Protein AF-A0A8H7P618-F1 (afdb_monomer_lite)

Radius of gyration: 26.22 Å; chains: 1; bounding box: 66×47×76 Å

Sequence (242 aa):
MEAYSETTASYLPLEMSESVETDPTVPAFSKISLPAKITLTAHLDKERPLSEPRWVKSGDVQEWLRSMFGRMFWVAGDAAEGWEKKIEVADPDPAPTIWTILEAWAQNSTVGQLTERQRFLRTHMTETDNILEILLRLVRGERATTQPTPAVAAPNIAGPLLSALSPGAAHGAQQTHVSLAVLAIFRIAVEYAKKASPENGKNEVEERAGEIIRSLPQHLLYKSLDGIFKEWKMEKKGGGGK

Organism: NCBI:txid104341

Foldseek 3Di:
DWDQDPVVRDTDDDPDDPVLVPDPPRPPPVPDDPPDDDDDDDDADPPDHDDDDPCVVVVCVLVVQCVVFQDPPPDDDPSNDTCRVVDDDDDPPPDQWLVNLLLVLLVPPPQDDSVLSVVCCVPPVVDLLSVCLLVQCVQLPPPPDPDQDQFDDPVPDDDLLVVLQDDVRPCSRSGDPRSSVVSSVLVVQLVVLCVVPVPCRNVVSSRVSRVVSVNDDSVSSSVSSSVSSVSVVVCVVVVVPD

Structure (mmCIF, N/CA/C/O backbone):
data_AF-A0A8H7P618-F1
#
_entry.id   AF-A0A8H7P618-F1
#
loop_
_atom_site.group_PDB
_atom_site.id
_atom_site.type_symbol
_atom_site.label_atom_id
_atom_site.label_alt_id
_atom_site.label_comp_id
_atom_site.label_asym_id
_atom_site.label_entity_id
_atom_site.label_seq_id
_atom_site.pdbx_PDB_ins_code
_atom_site.Cartn_x
_atom_site.Cartn_y
_atom_site.Cartn_z
_atom_site.occupancy
_atom_site.B_iso_or_equiv
_atom_site.auth_seq_id
_atom_site.auth_comp_id
_atom_site.auth_asym_id
_atom_site.auth_atom_id
_atom_site.pdbx_PDB_model_num
ATOM 1 N N . MET A 1 1 ? -31.392 -12.525 29.918 1.00 56.16 1 MET A N 1
ATOM 2 C CA . MET A 1 1 ? -30.564 -13.601 29.328 1.00 56.16 1 MET A CA 1
ATOM 3 C C . MET A 1 1 ? -31.540 -14.638 28.804 1.00 56.16 1 MET A C 1
ATOM 5 O O . MET A 1 1 ? -32.557 -14.819 29.456 1.00 56.16 1 MET A O 1
ATOM 9 N N . GLU A 1 2 ? -31.317 -15.246 27.645 1.00 58.97 2 GLU A N 1
ATOM 10 C CA . GLU A 1 2 ? -32.275 -16.197 27.063 1.00 58.97 2 GLU A CA 1
ATOM 11 C C . GLU A 1 2 ? -31.600 -17.548 26.838 1.00 58.97 2 GLU A C 1
ATOM 13 O O . GLU A 1 2 ? -30.419 -17.600 26.492 1.00 58.97 2 GLU A O 1
ATOM 18 N N . ALA A 1 3 ? -32.341 -18.632 27.051 1.00 54.47 3 ALA A N 1
ATOM 19 C CA . ALA A 1 3 ? -31.912 -19.986 26.732 1.00 54.47 3 ALA A CA 1
ATOM 20 C C . ALA A 1 3 ? -32.810 -20.562 25.643 1.00 54.47 3 ALA A C 1
ATOM 22 O O . ALA A 1 3 ? -34.030 -20.388 25.662 1.00 54.47 3 ALA A O 1
ATOM 23 N N . TYR A 1 4 ? -32.197 -21.254 24.688 1.00 59.16 4 TYR A N 1
ATOM 24 C CA . TYR A 1 4 ? -32.932 -21.946 23.642 1.00 59.16 4 TYR A CA 1
ATOM 25 C C . TYR A 1 4 ? -33.623 -23.179 24.232 1.00 59.16 4 TYR A C 1
ATOM 27 O O . TYR A 1 4 ? -32.959 -24.078 24.748 1.00 59.16 4 TYR A O 1
ATOM 35 N N . SER A 1 5 ? -34.954 -23.214 24.174 1.00 67.50 5 SER A N 1
ATOM 36 C CA . SER A 1 5 ? -35.734 -24.392 24.543 1.00 67.50 5 SER A CA 1
ATOM 37 C C . SER A 1 5 ? -35.921 -25.282 23.322 1.00 67.50 5 SER A C 1
ATOM 39 O O . SER A 1 5 ? -36.610 -24.907 22.372 1.00 67.50 5 SER A O 1
ATOM 41 N N . GLU A 1 6 ? -35.346 -26.486 23.358 1.00 69.81 6 GLU A N 1
ATOM 42 C CA . GLU A 1 6 ? -35.555 -27.496 22.311 1.00 69.81 6 GLU A CA 1
ATOM 43 C C . GLU A 1 6 ? -37.022 -27.944 22.228 1.00 69.81 6 GLU A C 1
ATOM 45 O O . GLU A 1 6 ? -37.501 -28.312 21.159 1.00 69.81 6 GLU A O 1
ATOM 50 N N . THR A 1 7 ? -37.758 -27.863 23.339 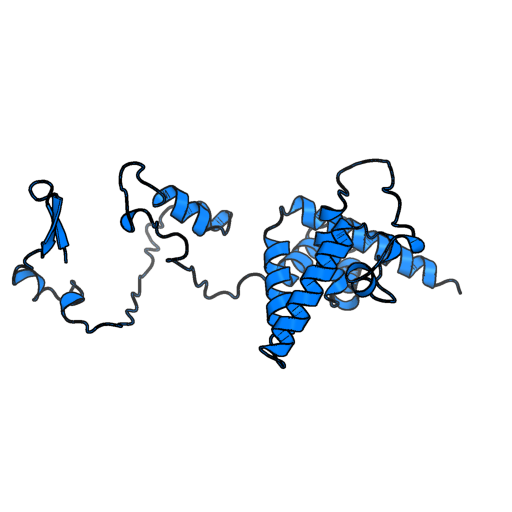1.00 75.81 7 THR A N 1
ATOM 51 C CA . THR A 1 7 ? -39.150 -28.309 23.441 1.00 75.81 7 THR A CA 1
ATOM 52 C C . THR A 1 7 ? -40.124 -27.374 22.732 1.00 75.81 7 THR A C 1
ATOM 54 O O . THR A 1 7 ? -41.092 -27.839 22.135 1.00 75.81 7 THR A O 1
ATOM 57 N N . THR A 1 8 ? -39.890 -26.060 22.798 1.00 77.25 8 THR A N 1
ATOM 58 C CA . THR A 1 8 ? -40.736 -25.052 22.135 1.00 77.25 8 THR A CA 1
ATOM 59 C C . THR A 1 8 ? -40.092 -24.446 20.891 1.00 77.25 8 THR A C 1
ATOM 61 O O . THR A 1 8 ? -40.712 -23.603 20.249 1.00 77.25 8 THR A O 1
ATOM 64 N N . ALA A 1 9 ? -38.873 -24.877 20.539 1.00 73.62 9 ALA A N 1
ATOM 65 C CA . ALA A 1 9 ? -38.059 -24.317 19.458 1.00 73.62 9 ALA A CA 1
ATOM 66 C C . ALA A 1 9 ? -37.984 -22.779 19.515 1.00 73.62 9 ALA A C 1
ATOM 68 O O . ALA A 1 9 ? -38.049 -22.089 18.496 1.00 73.62 9 ALA A O 1
ATOM 69 N N . SER A 1 10 ? -37.896 -22.233 20.729 1.00 69.00 10 SER A N 1
ATOM 70 C CA . SER A 1 10 ? -37.936 -20.795 20.982 1.00 69.00 10 SER A CA 1
ATOM 71 C C . SER A 1 10 ? -36.953 -20.407 22.079 1.00 69.00 10 SER A C 1
ATOM 73 O O . SER A 1 10 ? -36.678 -21.183 22.996 1.00 69.00 10 SER A O 1
ATOM 75 N N . TYR A 1 11 ? -36.452 -19.177 22.011 1.00 65.81 11 TYR A N 1
ATOM 76 C CA . TYR A 1 11 ? -35.692 -18.585 23.105 1.00 65.81 11 TYR A CA 1
ATOM 77 C C . TYR A 1 11 ? -36.648 -18.201 24.232 1.00 65.81 11 TYR A C 1
ATOM 79 O O . TYR A 1 11 ? -37.645 -17.515 24.006 1.00 65.81 11 TYR A O 1
ATOM 87 N N . LEU A 1 12 ? -36.373 -18.706 25.433 1.00 67.50 12 LEU A N 1
ATOM 88 C CA . LEU A 1 12 ? -37.118 -18.376 26.639 1.00 67.50 12 LEU A CA 1
ATOM 89 C C . LEU A 1 12 ? -36.253 -17.504 27.554 1.00 67.50 12 LEU A C 1
ATOM 91 O O . LEU A 1 12 ? -35.053 -17.775 27.691 1.00 67.50 12 LEU A O 1
ATOM 95 N N . PRO A 1 13 ? -36.839 -16.487 28.209 1.00 66.06 13 PRO A N 1
ATOM 96 C CA . PRO A 1 13 ? -36.152 -15.728 29.241 1.00 66.06 13 PRO A CA 1
ATOM 97 C C . PRO A 1 13 ? -35.659 -16.664 30.347 1.00 66.06 13 PRO A C 1
ATOM 99 O O . PRO A 1 13 ? -36.437 -17.409 30.939 1.00 66.06 13 PRO A O 1
ATOM 102 N N . LEU A 1 14 ? -34.359 -16.627 30.625 1.00 62.19 14 LEU A N 1
ATOM 103 C CA . LEU A 1 14 ? -33.788 -17.247 31.813 1.00 62.19 14 LEU A CA 1
ATOM 104 C C . LEU A 1 14 ? -34.210 -16.420 33.026 1.00 62.19 14 LEU A C 1
ATOM 106 O O . LEU A 1 14 ? -33.879 -15.232 33.106 1.00 62.19 14 LEU A O 1
ATOM 110 N N . GLU A 1 15 ? -34.905 -17.051 33.971 1.00 58.72 15 GLU A N 1
ATOM 111 C CA . GLU A 1 15 ? -35.108 -16.463 35.291 1.00 58.72 15 GLU A CA 1
ATOM 112 C C . GLU A 1 15 ? -33.749 -16.344 35.984 1.00 58.72 15 GLU A C 1
ATOM 114 O O . GLU A 1 15 ? -33.072 -17.335 36.262 1.00 58.72 15 GLU A O 1
ATOM 119 N N . MET A 1 16 ? -33.316 -15.106 36.217 1.00 55.62 16 MET A N 1
ATOM 120 C CA . MET A 1 16 ? -32.147 -14.849 37.042 1.00 55.62 16 MET A CA 1
ATOM 121 C C . MET A 1 16 ? -32.525 -15.098 38.499 1.00 55.62 16 MET A C 1
ATOM 123 O O . MET A 1 16 ? -33.391 -14.414 39.038 1.00 55.62 16 MET A O 1
ATOM 127 N N . SER A 1 17 ? -31.878 -16.067 39.143 1.00 57.75 17 SER A N 1
ATOM 128 C CA . SER A 1 17 ? -32.038 -16.274 40.579 1.00 57.75 17 SER A CA 1
ATOM 129 C C . SER A 1 17 ? -31.511 -15.058 41.351 1.00 57.75 17 SER A C 1
ATOM 131 O O . SER A 1 17 ? -30.472 -14.501 40.998 1.00 57.75 17 SER A O 1
ATOM 133 N N . GLU A 1 18 ? -32.185 -14.675 42.442 1.00 57.56 18 GLU A N 1
ATOM 134 C CA . GLU A 1 18 ? -31.796 -13.548 43.317 1.00 57.56 18 GLU A CA 1
ATOM 135 C C . GLU A 1 18 ? -30.334 -13.630 43.804 1.00 57.56 18 GLU A C 1
ATOM 137 O O . GLU A 1 18 ? -29.702 -12.613 44.082 1.00 57.56 18 GLU A O 1
ATOM 142 N N . SER A 1 19 ? -29.762 -14.838 43.847 1.00 55.59 19 SER A N 1
ATOM 143 C CA . SER A 1 19 ? -28.356 -15.091 44.180 1.00 55.59 19 SER A CA 1
ATOM 144 C C . SER A 1 19 ? -27.348 -14.473 43.205 1.00 55.59 19 SER A C 1
ATOM 146 O O . SER A 1 19 ? -26.214 -14.223 43.596 1.00 55.59 19 SER A O 1
ATOM 148 N N . VAL A 1 20 ? -27.738 -14.213 41.954 1.00 55.78 20 VAL A N 1
ATOM 149 C CA . VAL A 1 20 ? -26.872 -13.601 40.932 1.00 55.78 20 VAL A CA 1
ATOM 150 C C . VAL A 1 20 ? -26.885 -12.072 41.040 1.00 55.78 20 VAL A C 1
ATOM 152 O O . VAL A 1 20 ? -25.951 -11.414 40.594 1.00 55.78 20 VAL A O 1
ATOM 155 N N . GLU A 1 21 ? -27.911 -11.484 41.665 1.00 57.00 21 GLU A N 1
ATOM 156 C CA . GLU A 1 21 ? -28.009 -10.028 41.829 1.00 57.00 21 GLU A CA 1
ATOM 157 C C . GLU A 1 21 ? -27.107 -9.466 42.936 1.00 57.00 21 GLU A C 1
ATOM 159 O O . GLU A 1 21 ? -26.815 -8.268 42.932 1.00 57.00 21 GLU A O 1
ATOM 164 N N . THR A 1 22 ? -26.686 -10.303 43.886 1.00 63.03 22 THR A N 1
ATOM 165 C CA . THR A 1 22 ? -25.863 -9.905 45.038 1.00 63.03 22 THR A CA 1
ATOM 166 C C . THR A 1 22 ? -24.381 -10.226 44.875 1.00 63.03 22 THR A C 1
ATOM 168 O O . THR A 1 22 ? -23.577 -9.766 45.687 1.00 63.03 22 THR A O 1
ATOM 171 N N . ASP A 1 23 ? -24.000 -10.975 43.838 1.00 69.06 23 ASP A N 1
ATOM 172 C CA . ASP A 1 23 ? -22.606 -11.310 43.564 1.00 69.06 23 ASP A CA 1
ATOM 173 C C . ASP A 1 23 ? -21.875 -10.101 42.941 1.00 69.06 23 ASP A C 1
ATOM 175 O O . ASP A 1 23 ? -22.163 -9.727 41.800 1.00 69.06 23 ASP A O 1
ATOM 179 N N . PRO A 1 24 ? -20.903 -9.484 43.643 1.00 68.50 24 PRO A N 1
ATOM 180 C CA . PRO A 1 24 ? -20.168 -8.328 43.131 1.00 68.50 24 PRO A CA 1
ATOM 181 C C . PRO A 1 24 ? -19.270 -8.665 41.930 1.00 68.50 24 PRO A C 1
ATOM 183 O O . PRO A 1 24 ? -18.732 -7.753 41.300 1.00 68.50 24 PRO A O 1
ATOM 186 N N . THR A 1 25 ? -19.074 -9.949 41.617 1.00 72.00 25 THR A N 1
ATOM 187 C CA . THR A 1 25 ? -18.284 -10.410 40.469 1.00 72.00 25 THR A CA 1
ATOM 188 C C . THR A 1 25 ? -19.112 -10.561 39.194 1.00 72.00 25 THR A C 1
ATOM 190 O O . THR A 1 25 ? -18.536 -10.645 38.107 1.00 72.00 25 THR A O 1
ATOM 193 N N . VAL A 1 26 ? -20.446 -10.540 39.294 1.00 67.81 26 VAL A N 1
ATOM 194 C CA . VAL A 1 26 ? -21.343 -10.610 38.138 1.00 67.81 26 VAL A CA 1
ATOM 195 C C . VAL A 1 26 ? -21.718 -9.191 37.703 1.00 67.81 26 VAL A C 1
ATOM 197 O O . VAL A 1 26 ? -22.380 -8.463 38.445 1.00 67.81 26 VAL A O 1
ATOM 200 N N . PRO A 1 27 ? -21.339 -8.752 36.490 1.00 69.56 27 PRO A N 1
ATOM 201 C CA . PRO A 1 27 ? -21.728 -7.435 36.013 1.00 69.56 27 PRO A CA 1
ATOM 202 C C . PRO A 1 27 ? -23.243 -7.386 35.793 1.00 69.56 27 PRO A C 1
ATOM 204 O O . PRO A 1 27 ? -23.817 -8.265 35.148 1.00 69.56 27 PRO A O 1
ATOM 207 N N . ALA A 1 28 ? -23.891 -6.325 36.277 1.00 73.50 28 ALA A N 1
ATOM 208 C CA . ALA A 1 28 ? -25.340 -6.140 36.197 1.00 73.50 28 ALA A CA 1
ATOM 209 C C . ALA A 1 28 ? -25.826 -5.744 34.785 1.00 73.50 28 ALA A C 1
ATOM 211 O O . ALA A 1 28 ? -26.551 -4.764 34.618 1.00 73.50 28 ALA A O 1
ATOM 212 N N . PHE A 1 29 ? -25.436 -6.501 33.753 1.00 72.31 29 PHE A N 1
ATOM 213 C CA . PHE A 1 29 ? -25.784 -6.238 32.353 1.00 72.31 29 PHE A CA 1
ATOM 214 C C . PHE A 1 29 ? -27.299 -6.186 32.111 1.00 72.31 29 PHE A C 1
ATOM 216 O O . PHE A 1 29 ? -27.750 -5.462 31.230 1.00 72.31 29 PHE A O 1
ATOM 223 N N . SER A 1 30 ? -28.093 -6.896 32.920 1.00 70.12 30 SER A N 1
ATOM 224 C CA . SER A 1 30 ? -29.562 -6.872 32.880 1.00 70.12 30 SER A CA 1
ATOM 225 C C . SER A 1 30 ? -30.176 -5.526 33.278 1.00 70.12 30 SER A C 1
ATOM 227 O O . SER A 1 30 ? -31.314 -5.248 32.910 1.00 70.12 30 SER A O 1
ATOM 229 N N . LYS A 1 31 ? -29.437 -4.688 34.014 1.00 74.12 31 LYS A N 1
ATOM 230 C CA . LYS A 1 31 ? -29.899 -3.387 34.528 1.00 74.12 31 LYS A CA 1
ATOM 231 C C . LYS A 1 31 ? -29.478 -2.219 33.626 1.00 74.12 31 LYS A C 1
ATOM 233 O O . LYS A 1 31 ? -29.750 -1.065 33.945 1.00 74.12 31 LYS A O 1
ATOM 238 N N . ILE A 1 32 ? -28.802 -2.504 32.513 1.00 79.62 32 ILE A N 1
ATOM 239 C CA . ILE A 1 32 ? -28.264 -1.495 31.601 1.00 79.62 32 ILE A CA 1
ATOM 240 C C . ILE A 1 32 ? -29.321 -1.109 30.556 1.00 79.62 32 ILE A C 1
ATOM 242 O O . ILE A 1 32 ? -29.887 -1.967 29.881 1.00 79.62 32 ILE A O 1
ATOM 246 N N . SER A 1 33 ? -29.561 0.193 30.387 1.00 79.62 33 SER A N 1
ATOM 247 C CA . SER A 1 33 ? -30.427 0.726 29.332 1.00 79.62 33 SER A CA 1
ATOM 248 C C . SER A 1 33 ? -29.710 0.753 27.979 1.00 79.62 33 SER A C 1
ATOM 250 O O . SER A 1 33 ? -28.552 1.150 27.883 1.00 79.62 33 SER A O 1
ATOM 252 N N . LEU A 1 34 ? -30.403 0.337 26.917 1.00 80.06 34 LEU A N 1
ATOM 253 C CA . LEU A 1 34 ? -29.861 0.307 25.556 1.00 80.06 34 LEU A CA 1
ATOM 254 C C . LEU A 1 34 ? -30.166 1.616 24.795 1.00 80.06 34 LEU A C 1
ATOM 256 O O . LEU A 1 34 ? -31.251 2.171 24.980 1.00 80.06 34 LEU A O 1
ATOM 260 N N . PRO A 1 35 ? -29.266 2.086 23.903 1.00 81.00 35 PRO A N 1
ATOM 261 C CA . PRO A 1 35 ? -27.949 1.525 23.589 1.00 81.00 35 PRO A CA 1
ATOM 262 C C . PRO A 1 35 ? -26.910 1.830 24.679 1.00 81.00 35 PRO A C 1
ATOM 264 O O . PRO A 1 35 ? -26.860 2.936 25.211 1.00 81.00 35 PRO A O 1
ATOM 267 N N . ALA A 1 36 ? -26.044 0.859 24.975 1.00 78.00 36 ALA A N 1
ATOM 268 C CA . ALA A 1 36 ? -25.033 0.979 26.021 1.00 78.00 36 ALA A CA 1
ATOM 269 C C . ALA A 1 36 ? -23.620 0.756 25.493 1.00 78.00 36 ALA A C 1
ATOM 271 O O . ALA A 1 36 ? -23.388 -0.110 24.650 1.00 78.00 36 ALA A O 1
ATOM 272 N N . LYS A 1 37 ? -22.664 1.504 26.049 1.00 79.88 37 LYS A N 1
ATOM 273 C CA . LYS A 1 37 ? -21.232 1.279 25.847 1.00 79.88 37 LYS A CA 1
ATOM 274 C C . LYS A 1 37 ? -20.658 0.625 27.098 1.00 79.88 37 LYS A C 1
ATOM 276 O O . LYS A 1 37 ? -20.702 1.211 28.175 1.00 79.88 37 LYS A O 1
ATOM 281 N N . ILE A 1 38 ? -20.120 -0.578 26.940 1.00 81.06 38 ILE A N 1
ATOM 282 C CA . ILE A 1 38 ? -19.531 -1.367 28.022 1.00 81.06 38 ILE A CA 1
ATOM 283 C C . ILE A 1 38 ? -18.036 -1.501 27.741 1.00 81.06 38 ILE A C 1
ATOM 285 O O . ILE A 1 38 ? -17.649 -1.919 26.652 1.00 81.06 38 ILE A O 1
ATOM 289 N N . THR A 1 39 ? -17.202 -1.163 28.723 1.00 80.25 39 THR A N 1
ATOM 290 C CA . THR A 1 39 ? -15.749 -1.363 28.653 1.00 80.25 39 THR A CA 1
ATOM 291 C C . THR A 1 39 ? -15.374 -2.526 29.560 1.00 80.25 39 THR A C 1
ATOM 293 O O . THR A 1 39 ? -15.536 -2.433 30.776 1.00 80.25 39 THR A O 1
ATOM 296 N N . LEU A 1 40 ? -14.870 -3.614 28.976 1.00 77.50 40 LEU A N 1
ATOM 297 C CA . LEU A 1 40 ? -14.311 -4.738 29.722 1.00 77.50 40 LEU A CA 1
ATOM 298 C C . LEU A 1 40 ? -12.787 -4.606 29.759 1.00 77.50 40 LEU A C 1
ATOM 300 O O . LEU A 1 40 ? -12.130 -4.700 28.724 1.00 77.50 40 LEU A O 1
ATOM 304 N N . THR A 1 41 ? -12.225 -4.415 30.950 1.00 78.81 41 THR A N 1
ATOM 305 C CA . THR A 1 41 ? -10.771 -4.394 31.149 1.00 78.81 41 THR A CA 1
ATOM 306 C C . THR A 1 41 ? -10.314 -5.771 31.609 1.00 78.81 41 THR A C 1
ATOM 308 O O . THR A 1 41 ? -10.624 -6.189 32.723 1.00 78.81 41 THR A O 1
ATOM 311 N N . ALA A 1 42 ? -9.581 -6.483 30.755 1.00 79.50 42 ALA A N 1
ATOM 312 C CA . ALA A 1 42 ? -8.975 -7.767 31.091 1.00 79.50 42 ALA A CA 1
ATOM 313 C C . ALA A 1 42 ? -7.486 -7.588 31.422 1.00 79.50 42 ALA A C 1
ATOM 315 O O . ALA A 1 42 ? -6.773 -6.853 30.738 1.00 79.50 42 ALA A O 1
ATOM 316 N N . HIS A 1 43 ? -7.007 -8.283 32.453 1.00 75.94 43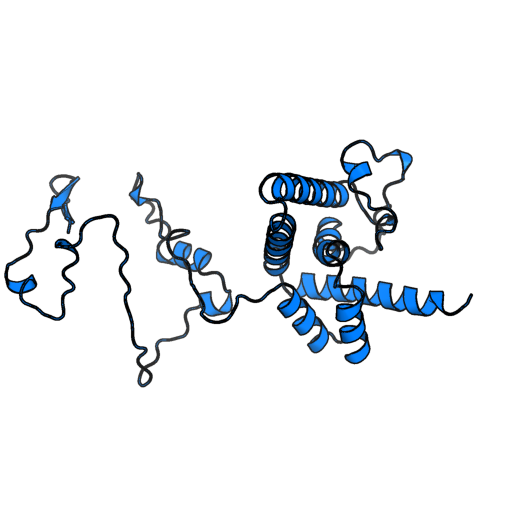 HIS A N 1
ATOM 317 C CA . HIS A 1 43 ? -5.587 -8.342 32.794 1.00 75.94 43 HIS A CA 1
ATOM 318 C C . HIS A 1 43 ? -4.990 -9.654 32.280 1.00 75.94 43 HIS A C 1
ATOM 320 O O . HIS A 1 43 ? -5.573 -10.720 32.464 1.00 75.94 43 HIS A O 1
ATOM 326 N N . LEU A 1 44 ? -3.828 -9.574 31.630 1.00 77.50 44 LEU A N 1
ATOM 327 C CA . LEU A 1 44 ? -3.115 -10.751 31.135 1.00 77.50 44 LEU A CA 1
ATOM 328 C C . LEU A 1 44 ? -2.415 -11.476 32.289 1.00 77.50 44 LEU A C 1
ATOM 330 O O . LEU A 1 44 ? -1.651 -10.859 33.035 1.00 77.50 44 LEU A O 1
ATOM 334 N N . ASP A 1 45 ? -2.627 -12.788 32.387 1.00 82.38 45 ASP A N 1
ATOM 335 C CA . ASP A 1 45 ? -1.822 -13.665 33.237 1.00 82.38 45 ASP A CA 1
ATOM 336 C C . ASP A 1 45 ? -0.418 -13.806 32.625 1.00 82.38 45 ASP A C 1
ATOM 338 O O . ASP A 1 45 ? -0.238 -14.379 31.547 1.00 82.38 45 ASP A O 1
ATOM 342 N N . LYS A 1 46 ? 0.582 -13.232 33.303 1.00 83.81 46 LYS A N 1
ATOM 343 C CA . LYS A 1 46 ? 1.990 -13.272 32.879 1.00 83.81 46 LYS A CA 1
ATOM 344 C C . LYS A 1 46 ? 2.732 -14.511 33.381 1.00 83.81 46 LYS A C 1
ATOM 346 O O . LYS A 1 46 ? 3.819 -14.790 32.883 1.00 83.81 46 LYS A O 1
ATOM 351 N N . GLU A 1 47 ? 2.183 -15.231 34.356 1.00 87.12 47 GLU A N 1
ATOM 352 C CA . GLU A 1 47 ? 2.801 -16.435 34.920 1.00 87.12 47 GLU A CA 1
ATOM 353 C C . GLU A 1 47 ? 2.480 -17.667 34.072 1.00 87.12 47 GLU A C 1
ATOM 355 O O . GLU A 1 47 ? 3.304 -18.577 33.953 1.00 87.12 47 GLU A O 1
ATOM 360 N N . ARG A 1 48 ? 1.294 -17.689 33.450 1.00 82.50 48 ARG A N 1
ATOM 361 C CA . ARG A 1 48 ? 0.834 -18.776 32.575 1.00 82.50 48 ARG A CA 1
ATOM 362 C C . ARG A 1 48 ? 0.269 -18.234 31.258 1.00 82.50 48 ARG A C 1
ATOM 364 O O . ARG A 1 48 ? -0.937 -18.322 31.025 1.00 82.50 48 ARG A O 1
ATOM 371 N N . PRO A 1 49 ? 1.122 -17.687 30.374 1.00 80.56 49 PRO A N 1
ATOM 372 C CA . PRO A 1 49 ? 0.661 -17.158 29.101 1.00 80.56 49 PRO A CA 1
ATOM 373 C C . PRO A 1 49 ? 0.040 -18.268 28.243 1.00 80.56 49 PRO A C 1
ATOM 375 O O . PRO A 1 49 ? 0.597 -19.359 28.099 1.00 80.56 49 PRO A O 1
ATOM 378 N N . LEU A 1 50 ? -1.115 -17.971 27.646 1.00 78.31 50 LEU A N 1
ATOM 379 C CA . LEU A 1 50 ? -1.699 -18.820 26.612 1.00 78.31 50 LEU A CA 1
ATOM 380 C C . LEU A 1 50 ? -0.798 -18.831 25.373 1.00 78.31 50 LEU A C 1
ATOM 382 O O . LEU A 1 50 ? -0.064 -17.880 25.099 1.00 78.31 50 LEU A O 1
ATOM 386 N N . SER A 1 51 ? -0.877 -19.910 24.596 1.00 77.94 51 SER A N 1
ATOM 387 C CA . SER A 1 51 ? -0.191 -19.981 23.309 1.00 77.94 51 SER A CA 1
ATOM 388 C C . SER A 1 51 ? -0.681 -18.872 22.382 1.00 77.94 51 SER A C 1
ATOM 390 O O . SER A 1 51 ? -1.892 -18.685 22.238 1.00 77.94 51 SER A O 1
ATOM 392 N N . GLU A 1 52 ? 0.257 -18.195 21.720 1.00 77.31 52 GLU A N 1
ATOM 393 C CA . GLU A 1 52 ? -0.040 -17.144 20.749 1.00 77.31 52 GLU A CA 1
ATOM 394 C C . GLU A 1 52 ? -1.058 -17.642 19.700 1.00 77.31 52 GLU A C 1
ATOM 396 O O . GLU A 1 52 ? -0.816 -18.664 19.037 1.00 77.31 52 GLU A O 1
ATOM 401 N N . PRO A 1 53 ? -2.209 -16.962 19.541 1.00 73.44 53 PRO A N 1
ATOM 402 C CA . PRO A 1 53 ? -3.203 -17.370 18.568 1.00 73.44 53 PRO A CA 1
ATOM 403 C C . PRO A 1 53 ? -2.658 -17.233 17.143 1.00 73.44 53 PRO A C 1
ATOM 405 O O . PRO A 1 53 ? -1.978 -16.270 16.804 1.00 73.44 53 PRO A O 1
ATOM 408 N N . ARG A 1 54 ? -3.006 -18.183 16.265 1.00 71.50 54 ARG A N 1
ATOM 409 C CA . ARG A 1 54 ? -2.486 -18.227 14.883 1.00 71.50 54 ARG A CA 1
ATOM 410 C C . ARG A 1 54 ? -2.752 -16.950 14.081 1.00 71.50 54 ARG A C 1
ATOM 412 O O . ARG A 1 54 ? -1.925 -16.593 13.250 1.00 71.50 54 ARG A O 1
ATOM 419 N N . TRP A 1 55 ? -3.875 -16.280 14.333 1.00 78.56 55 TRP A N 1
ATOM 420 C CA . TRP A 1 55 ? -4.274 -15.077 13.601 1.00 78.56 55 TRP A CA 1
ATOM 421 C C . TRP A 1 55 ? -3.363 -13.881 13.871 1.00 78.56 55 TRP A C 1
ATOM 423 O O . TRP A 1 55 ? -3.221 -13.033 13.002 1.00 78.56 55 TRP A O 1
ATOM 433 N N . VAL A 1 56 ? -2.681 -13.844 15.023 1.00 76.56 56 VAL A N 1
ATOM 434 C CA . VAL A 1 56 ? -1.707 -12.787 15.347 1.00 76.56 56 VAL A CA 1
ATOM 435 C C . VAL A 1 56 ? -0.572 -12.773 14.321 1.00 76.56 56 VAL A C 1
ATOM 437 O O . VAL A 1 56 ? -0.070 -11.715 13.960 1.00 76.56 56 VAL A O 1
ATOM 440 N N . LYS A 1 57 ? -0.225 -13.941 13.764 1.00 70.19 57 LYS A N 1
ATOM 441 C CA . LYS A 1 57 ? 0.801 -14.066 12.720 1.00 70.19 57 LYS A CA 1
ATOM 442 C C . LYS A 1 57 ? 0.309 -13.694 11.326 1.00 70.19 57 LYS A C 1
ATOM 444 O O . LYS A 1 57 ? 1.112 -13.225 10.526 1.00 70.19 57 LYS A O 1
ATOM 449 N N . SER A 1 58 ? -0.962 -13.944 11.004 1.00 70.56 58 SER A N 1
ATOM 450 C CA . SER A 1 58 ? -1.529 -13.574 9.698 1.00 70.56 58 SER A CA 1
ATOM 451 C C . SER A 1 58 ? -2.039 -12.133 9.667 1.00 70.56 58 SER A C 1
ATOM 453 O O . SER A 1 58 ? -2.201 -11.575 8.587 1.00 70.56 58 SER A O 1
ATOM 455 N N . GLY A 1 59 ? -2.303 -11.537 10.833 1.00 71.44 59 GLY A N 1
ATOM 456 C CA . GLY A 1 59 ? -2.989 -10.253 10.961 1.00 71.44 59 GLY A CA 1
ATOM 457 C C . GLY A 1 59 ? -4.466 -10.312 10.559 1.00 71.44 59 GLY A C 1
ATOM 458 O O . GLY A 1 59 ? -5.141 -9.287 10.574 1.00 71.44 59 GLY A O 1
ATOM 459 N N . ASP A 1 60 ? -4.984 -11.493 10.210 1.00 79.31 60 ASP A N 1
ATOM 460 C CA . ASP A 1 60 ? -6.348 -11.667 9.721 1.00 79.31 60 ASP A CA 1
ATOM 461 C C . ASP A 1 60 ? -7.232 -12.273 10.814 1.00 79.31 60 ASP A C 1
ATOM 463 O O . ASP A 1 60 ? -7.482 -13.482 10.888 1.00 79.31 60 ASP A O 1
ATOM 467 N N . VAL A 1 61 ? -7.705 -11.398 11.704 1.00 83.56 61 VAL A N 1
ATOM 468 C CA . VAL A 1 61 ? -8.674 -11.781 12.735 1.00 83.56 61 VAL A CA 1
ATOM 469 C C . VAL A 1 61 ? -9.996 -12.239 12.113 1.00 83.56 61 VAL A C 1
ATOM 471 O O . VAL A 1 61 ? -10.671 -13.080 12.695 1.00 83.56 61 VAL A O 1
ATOM 474 N N . GLN A 1 62 ? -10.361 -11.747 10.923 1.00 84.94 62 GLN A N 1
ATOM 475 C CA . GLN A 1 62 ? -11.635 -12.075 10.279 1.00 84.94 62 GLN A CA 1
ATOM 476 C C . GLN A 1 62 ? -11.633 -13.510 9.757 1.00 84.94 62 GLN A C 1
ATOM 478 O O . GLN A 1 62 ? -12.595 -14.245 9.982 1.00 84.94 62 GLN A O 1
ATOM 483 N N . GLU A 1 63 ? -10.535 -13.952 9.147 1.00 82.75 63 GLU A N 1
ATOM 484 C CA . GLU A 1 63 ? -10.326 -15.351 8.770 1.00 82.75 63 GLU A CA 1
ATOM 485 C C . GLU A 1 63 ? -10.424 -16.276 9.990 1.00 82.75 63 GLU A C 1
ATOM 487 O O . GLU A 1 63 ? -11.091 -17.314 9.944 1.00 82.75 63 GLU A O 1
ATOM 492 N N . TRP A 1 64 ? -9.812 -15.891 11.110 1.00 83.12 64 TRP A N 1
ATOM 493 C CA . TRP A 1 64 ? -9.873 -16.678 12.340 1.00 83.12 64 TRP A CA 1
ATOM 494 C C . TRP A 1 64 ? -11.260 -16.691 12.978 1.00 83.12 64 TRP A C 1
ATOM 496 O O . TRP A 1 64 ? -11.731 -17.762 13.362 1.00 83.12 64 TRP A O 1
ATOM 506 N N . LEU A 1 65 ? -11.948 -15.547 13.034 1.00 81.19 65 LEU A N 1
ATOM 507 C CA . LEU A 1 65 ? -13.329 -15.453 13.511 1.00 81.19 65 LEU A CA 1
ATOM 508 C C . LEU A 1 65 ? -14.257 -16.314 12.661 1.00 81.19 65 LEU A C 1
ATOM 510 O O . LEU A 1 65 ? -15.109 -17.023 13.192 1.00 81.19 65 LEU A O 1
ATOM 514 N N . ARG A 1 66 ? -14.051 -16.314 11.346 1.00 79.31 66 ARG A N 1
ATOM 515 C CA . ARG A 1 66 ? -14.773 -17.173 10.413 1.00 79.31 66 ARG A CA 1
ATOM 516 C C . ARG A 1 66 ? -14.434 -18.653 10.600 1.00 79.31 66 ARG A C 1
ATOM 518 O O . ARG A 1 66 ? -15.310 -19.489 10.449 1.00 79.31 66 ARG A O 1
ATOM 525 N N . SER A 1 67 ? -13.200 -19.000 10.945 1.00 77.81 67 SER A N 1
ATOM 526 C CA . SER A 1 67 ? -12.807 -20.389 11.218 1.00 77.81 67 SER A CA 1
ATOM 527 C C . SER A 1 67 ? -13.384 -20.916 12.538 1.00 77.81 67 SER A C 1
ATOM 529 O O . SER A 1 67 ? -13.895 -22.032 12.596 1.00 77.81 67 SER A O 1
ATOM 531 N N . MET A 1 68 ? -13.334 -20.106 13.597 1.00 74.88 68 MET A N 1
ATOM 532 C CA . MET A 1 68 ? -13.745 -20.507 14.948 1.00 74.88 68 MET A CA 1
ATOM 533 C C . MET A 1 68 ? -15.250 -20.371 15.179 1.00 74.88 68 MET A C 1
ATOM 535 O O . MET A 1 68 ? -15.834 -21.159 15.919 1.00 74.88 68 MET A O 1
ATOM 539 N N . PHE A 1 69 ? -15.873 -19.366 14.561 1.00 74.12 69 PHE A N 1
ATOM 540 C CA . PHE A 1 69 ? -17.269 -18.995 14.796 1.00 74.12 69 PHE A CA 1
ATOM 541 C C . PHE A 1 69 ? -18.092 -18.862 13.509 1.00 74.12 69 PHE A C 1
ATOM 543 O O . PHE A 1 69 ? -19.285 -18.558 13.566 1.00 74.12 69 PHE A O 1
ATOM 550 N N . GLY A 1 70 ? -17.489 -19.068 12.337 1.00 64.12 70 GLY A N 1
ATOM 551 C CA . GLY A 1 70 ? -18.207 -19.066 11.069 1.00 64.12 70 GLY A CA 1
ATOM 552 C C . GLY A 1 70 ? -18.845 -20.424 10.801 1.00 64.12 70 GLY A C 1
ATOM 553 O O . GLY A 1 70 ? -18.177 -21.380 10.425 1.00 64.12 70 GLY A O 1
ATOM 554 N N . ARG A 1 71 ? -20.176 -20.448 10.911 1.00 59.78 71 ARG A N 1
ATOM 555 C CA . ARG A 1 71 ? -21.102 -21.499 10.454 1.00 59.78 71 ARG A CA 1
ATOM 556 C C . ARG A 1 71 ? -20.970 -22.860 11.149 1.00 59.78 71 ARG A C 1
ATOM 558 O O . ARG A 1 71 ? -20.276 -23.760 10.684 1.00 59.78 71 ARG A O 1
ATOM 565 N N . MET A 1 72 ? -21.849 -23.095 12.123 1.00 52.91 72 MET A N 1
ATOM 566 C CA . MET A 1 72 ? -22.508 -24.401 12.189 1.00 52.91 72 MET A CA 1
ATOM 567 C C . MET A 1 72 ? -23.497 -24.480 11.019 1.00 52.91 72 MET A C 1
ATOM 569 O O . MET A 1 72 ? -24.417 -23.675 10.922 1.00 52.91 72 MET A O 1
ATOM 573 N N . PHE A 1 73 ? -23.300 -25.445 10.121 1.00 50.66 73 PHE A N 1
ATOM 574 C CA . PHE A 1 73 ? -24.082 -25.658 8.891 1.00 50.66 73 PHE A CA 1
ATOM 575 C C . PHE A 1 73 ? -25.595 -25.914 9.119 1.00 50.66 73 PHE A C 1
ATOM 577 O O . PHE A 1 73 ? -26.350 -26.017 8.160 1.00 50.66 73 PHE A O 1
ATOM 584 N N . TRP A 1 74 ? -26.050 -25.995 10.373 1.00 51.34 74 TRP A N 1
ATOM 585 C CA . TRP A 1 74 ? -27.403 -26.416 10.754 1.00 51.34 74 TRP A CA 1
ATOM 586 C C . TRP A 1 74 ? -28.328 -25.284 11.227 1.00 51.34 74 TRP A C 1
ATOM 588 O O . TRP A 1 74 ? -29.493 -25.548 11.506 1.00 51.34 74 TRP A O 1
ATOM 598 N N . VAL A 1 75 ? -27.852 -24.036 11.311 1.00 49.94 75 VAL A N 1
ATOM 599 C CA . VAL A 1 75 ? -28.671 -22.903 11.779 1.00 49.94 75 VAL A CA 1
ATOM 600 C C . VAL A 1 75 ? -29.052 -22.013 10.594 1.00 49.94 75 VAL A C 1
ATOM 602 O O . VAL A 1 75 ? -28.195 -21.384 9.977 1.00 49.94 75 VAL A O 1
ATOM 605 N N . ALA A 1 76 ? -30.342 -21.978 10.256 1.00 42.81 76 ALA A N 1
ATOM 606 C CA . ALA A 1 76 ? -30.904 -21.049 9.276 1.00 42.81 76 ALA A CA 1
ATOM 607 C C . ALA A 1 76 ? -31.363 -19.744 9.962 1.00 42.81 76 ALA A C 1
ATOM 609 O O . ALA A 1 76 ? -31.882 -19.791 11.074 1.00 42.81 76 ALA A O 1
ATOM 610 N N . GLY A 1 77 ? -31.210 -18.595 9.290 1.00 55.31 77 GLY A N 1
ATOM 611 C CA . GLY A 1 77 ? -31.659 -17.268 9.760 1.00 55.31 77 GLY A CA 1
ATOM 612 C C . GLY A 1 77 ? -30.521 -16.321 10.176 1.00 55.31 77 GLY A C 1
ATOM 613 O O . GLY A 1 77 ? -29.355 -16.623 9.935 1.00 55.31 77 GLY A O 1
ATOM 614 N N . ASP A 1 78 ? -30.848 -15.190 10.817 1.00 50.41 78 ASP A N 1
ATOM 615 C CA . ASP A 1 78 ? -29.892 -14.159 11.296 1.00 50.41 78 ASP A CA 1
ATOM 616 C C . ASP A 1 78 ? -28.819 -14.700 12.262 1.00 50.41 78 ASP A C 1
ATOM 618 O O . ASP A 1 78 ? -27.740 -14.128 12.401 1.00 50.41 78 ASP A O 1
ATOM 622 N N . ALA A 1 79 ? -29.061 -15.858 12.883 1.00 50.69 79 ALA A N 1
ATOM 623 C CA . ALA A 1 79 ? -28.074 -16.583 13.685 1.00 50.69 79 ALA A CA 1
ATOM 624 C C . ALA A 1 79 ? -26.930 -17.209 12.850 1.00 50.69 79 ALA A C 1
ATOM 626 O O . ALA A 1 79 ? -25.965 -17.726 13.412 1.00 50.69 79 ALA A O 1
ATOM 627 N N . ALA A 1 80 ? -27.011 -17.155 11.515 1.00 53.44 80 ALA A N 1
ATOM 628 C CA . ALA A 1 80 ? -25.930 -17.529 10.604 1.00 53.44 80 ALA A CA 1
ATOM 629 C C . ALA A 1 80 ? -24.873 -16.421 10.428 1.00 53.44 80 ALA A C 1
ATOM 631 O O . ALA A 1 80 ? -23.807 -16.683 9.858 1.00 53.44 80 ALA A O 1
ATOM 632 N N . GLU A 1 81 ? -25.136 -15.196 10.899 1.00 60.31 81 GLU A N 1
ATOM 633 C CA . GLU A 1 81 ? -24.136 -14.130 10.908 1.00 60.31 81 GLU A CA 1
ATOM 634 C C . GLU A 1 81 ? -23.114 -14.367 12.021 1.00 60.31 81 GLU A C 1
ATOM 636 O O . GLU A 1 81 ? -23.318 -13.984 13.178 1.00 60.31 81 GLU A O 1
ATOM 641 N N . GLY A 1 82 ? -21.991 -14.985 11.652 1.00 70.50 82 GLY A N 1
ATOM 642 C CA . GLY A 1 82 ? -20.842 -15.153 12.535 1.00 70.50 82 GLY A CA 1
ATOM 643 C C . GLY A 1 82 ? -20.287 -13.825 13.066 1.00 70.50 82 GLY A C 1
ATOM 644 O O . GLY A 1 82 ? -20.719 -12.732 12.707 1.00 70.50 82 GLY A O 1
ATOM 645 N N . TRP A 1 83 ? -19.275 -13.923 13.923 1.00 78.19 83 TRP A N 1
ATOM 646 C CA . TRP A 1 83 ? -18.627 -12.758 14.537 1.00 78.19 83 TRP A CA 1
ATOM 647 C C . TRP A 1 83 ? -17.716 -11.968 13.585 1.00 78.19 83 TRP A C 1
ATOM 649 O O . TRP A 1 83 ? -17.173 -10.931 13.973 1.00 78.19 83 TRP A O 1
ATOM 659 N N . GLU A 1 84 ? -17.560 -12.431 12.339 1.00 76.06 84 GLU A N 1
ATOM 660 C CA . GLU A 1 84 ? -16.878 -11.665 11.299 1.00 76.06 84 GLU A CA 1
ATOM 661 C C . GLU A 1 84 ? -17.549 -10.292 11.140 1.00 76.06 84 GLU A C 1
ATOM 663 O O . GLU A 1 84 ? -18.772 -10.173 11.162 1.00 76.06 84 GLU A O 1
ATOM 668 N N . LYS A 1 85 ? -16.746 -9.234 11.021 1.00 77.31 85 LYS A N 1
ATOM 669 C CA . LYS A 1 85 ? -17.160 -7.823 10.908 1.00 77.31 85 LYS A CA 1
ATOM 670 C C . LYS A 1 85 ? -17.868 -7.240 12.141 1.00 77.31 85 LYS A C 1
ATOM 672 O O . LYS A 1 85 ? -18.110 -6.039 12.160 1.00 77.31 85 LYS A O 1
ATOM 677 N N . LYS A 1 86 ? -18.176 -8.052 13.162 1.00 79.88 86 LYS A N 1
ATOM 678 C CA . LYS A 1 86 ? -18.735 -7.611 14.457 1.00 79.88 86 LYS A CA 1
ATOM 679 C C . LYS A 1 86 ? -17.646 -7.358 15.499 1.00 79.88 86 LYS A C 1
ATOM 681 O O . LYS A 1 86 ? -17.849 -6.569 16.415 1.00 79.88 86 LYS A O 1
ATOM 686 N N . ILE A 1 87 ? -16.506 -8.034 15.359 1.00 78.00 87 ILE A N 1
ATOM 687 C CA . ILE A 1 87 ? -15.326 -7.843 16.204 1.00 78.00 87 ILE A CA 1
ATOM 688 C C . ILE A 1 87 ? -14.244 -7.146 15.383 1.00 78.00 87 ILE A C 1
ATOM 690 O O . ILE A 1 87 ? -13.830 -7.640 14.330 1.00 78.00 87 ILE A O 1
ATOM 694 N N . GLU A 1 88 ? -13.773 -6.021 15.908 1.00 78.50 88 GLU A N 1
ATOM 695 C CA . GLU A 1 88 ? -12.589 -5.310 15.442 1.00 78.50 88 GLU A CA 1
ATOM 696 C C . GLU A 1 88 ? -11.495 -5.385 16.509 1.00 78.50 88 GLU A C 1
ATOM 698 O O . GLU A 1 88 ? -11.764 -5.307 17.709 1.00 78.50 88 GLU A O 1
ATOM 703 N N . VAL A 1 89 ? -10.252 -5.575 16.073 1.00 76.38 89 VAL A N 1
ATOM 704 C CA . VAL A 1 89 ? -9.093 -5.513 16.963 1.00 76.38 89 VAL A CA 1
ATOM 705 C C . VAL A 1 89 ? -8.554 -4.095 16.889 1.00 76.38 89 VAL A C 1
ATOM 707 O O . VAL A 1 89 ? -8.011 -3.690 15.864 1.00 76.38 89 VAL A O 1
ATOM 710 N N . ALA A 1 90 ? -8.716 -3.349 17.977 1.00 71.94 90 ALA A N 1
ATOM 711 C CA . ALA A 1 90 ? -8.070 -2.060 18.161 1.00 71.94 90 ALA A CA 1
ATOM 712 C C . ALA A 1 90 ? -6.710 -2.290 18.834 1.00 71.94 90 ALA A C 1
ATOM 714 O O . ALA A 1 90 ? -6.619 -2.345 20.062 1.00 71.94 90 ALA A O 1
ATOM 715 N N . ASP A 1 91 ? -5.670 -2.495 18.025 1.00 68.00 91 ASP A N 1
ATOM 716 C CA . ASP A 1 91 ? -4.288 -2.465 18.509 1.00 68.00 91 ASP A CA 1
ATOM 717 C C . ASP A 1 91 ? -3.961 -1.027 18.974 1.00 68.00 91 ASP A C 1
ATOM 719 O O . ASP A 1 91 ? -4.264 -0.082 18.236 1.00 68.00 91 ASP A O 1
ATOM 723 N N . PRO A 1 92 ? -3.433 -0.809 20.198 1.00 62.84 92 PRO A N 1
ATOM 724 C CA . PRO A 1 92 ? -2.968 0.511 20.623 1.00 62.84 92 PRO A CA 1
ATOM 725 C C . PRO A 1 92 ? -1.795 1.029 19.781 1.00 62.84 92 PRO A C 1
ATOM 727 O O . PRO A 1 92 ? -1.596 2.247 19.726 1.00 62.84 92 PRO A O 1
ATOM 730 N N . ASP A 1 93 ? -1.034 0.141 19.136 1.00 64.81 93 ASP A N 1
ATOM 731 C CA . ASP A 1 93 ? -0.011 0.545 18.183 1.00 64.81 93 ASP A CA 1
ATOM 732 C C . ASP A 1 93 ? -0.668 0.919 16.843 1.00 64.81 93 ASP A C 1
ATOM 734 O O . ASP A 1 93 ? -1.556 0.212 16.354 1.00 64.81 93 ASP A O 1
ATOM 738 N N . PRO A 1 94 ? -0.269 2.046 16.220 1.00 66.19 94 PRO A N 1
ATOM 739 C CA . PRO A 1 94 ? -0.864 2.476 14.964 1.00 66.19 94 PRO A CA 1
ATOM 740 C C . PRO A 1 94 ? -0.682 1.381 13.914 1.00 66.19 94 PRO A C 1
ATOM 742 O O . PRO A 1 94 ? 0.431 0.891 13.702 1.00 66.19 94 PRO A O 1
ATOM 745 N N . ALA A 1 95 ? -1.781 1.017 13.248 1.00 69.88 95 ALA A N 1
ATOM 746 C CA . ALA A 1 95 ? -1.766 -0.027 12.237 1.00 69.88 95 ALA A CA 1
ATOM 747 C C . ALA A 1 95 ? -0.649 0.238 11.206 1.00 69.88 95 ALA A C 1
ATOM 749 O O . ALA A 1 95 ? -0.453 1.386 10.786 1.00 69.88 95 ALA A O 1
ATOM 750 N N . PRO A 1 96 ? 0.093 -0.801 10.779 1.00 79.88 96 PRO A N 1
ATOM 751 C CA . PRO A 1 96 ? 1.197 -0.629 9.849 1.00 79.88 96 PRO A CA 1
ATOM 752 C C . PRO A 1 96 ? 0.696 0.038 8.570 1.00 79.88 96 PRO A C 1
ATOM 754 O O . PRO A 1 96 ? -0.247 -0.431 7.930 1.00 79.88 96 PRO A O 1
ATOM 757 N N . THR A 1 97 ? 1.339 1.135 8.184 1.00 89.25 97 THR A N 1
ATOM 758 C CA . THR A 1 97 ? 0.979 1.888 6.981 1.00 89.25 97 THR A CA 1
ATOM 759 C C . THR A 1 97 ? 1.736 1.341 5.776 1.00 89.25 97 THR A C 1
ATOM 761 O O . THR A 1 97 ? 2.610 0.476 5.895 1.00 89.25 97 THR A O 1
ATOM 764 N N . ILE A 1 98 ? 1.418 1.832 4.575 1.00 91.62 98 ILE A N 1
ATOM 765 C CA . ILE A 1 98 ? 2.186 1.463 3.379 1.00 91.62 98 ILE A CA 1
ATOM 766 C C . ILE A 1 98 ? 3.682 1.770 3.561 1.00 91.62 98 ILE A C 1
ATOM 768 O O . ILE A 1 98 ? 4.526 0.988 3.125 1.00 91.62 98 ILE A O 1
ATOM 772 N N . TRP A 1 99 ? 4.015 2.829 4.307 1.00 93.88 99 TRP A N 1
ATOM 773 C CA . TRP A 1 99 ? 5.391 3.196 4.641 1.00 93.88 99 TRP A CA 1
ATOM 774 C C . TRP A 1 99 ? 6.114 2.129 5.454 1.00 93.88 99 TRP A C 1
ATOM 776 O O . TRP A 1 99 ? 7.278 1.859 5.173 1.00 93.88 99 TRP A O 1
ATOM 786 N N . THR A 1 100 ? 5.425 1.448 6.371 1.00 92.56 100 THR A N 1
ATOM 787 C CA . THR A 1 100 ? 6.006 0.336 7.135 1.00 92.56 100 THR A CA 1
ATOM 788 C C . THR A 1 100 ? 6.507 -0.772 6.203 1.00 92.56 100 THR A C 1
ATOM 790 O O . THR A 1 100 ? 7.611 -1.284 6.385 1.00 92.56 100 THR A O 1
ATOM 793 N N . ILE A 1 101 ? 5.746 -1.105 5.152 1.00 93.50 101 ILE A N 1
ATOM 794 C CA . ILE A 1 101 ? 6.173 -2.098 4.152 1.00 93.50 101 ILE A CA 1
ATOM 795 C C . ILE A 1 101 ? 7.324 -1.570 3.295 1.00 93.50 101 ILE A C 1
ATOM 797 O O . ILE A 1 101 ? 8.279 -2.305 3.032 1.00 93.50 101 ILE A O 1
ATOM 801 N N . LEU A 1 102 ? 7.251 -0.313 2.851 1.00 96.12 102 LEU A N 1
ATOM 802 C CA . LEU A 1 102 ? 8.303 0.302 2.041 1.00 96.12 102 LEU A CA 1
ATOM 803 C C . LEU A 1 102 ? 9.642 0.322 2.790 1.00 96.12 102 LEU A C 1
ATOM 805 O O . LEU A 1 102 ? 10.671 -0.069 2.235 1.00 96.12 102 LEU A O 1
ATOM 809 N N . GLU A 1 103 ? 9.633 0.714 4.061 1.00 95.81 103 GLU A N 1
ATOM 810 C CA . GLU A 1 103 ? 10.814 0.716 4.922 1.00 95.81 103 GLU A CA 1
ATOM 811 C C . GLU A 1 103 ? 11.335 -0.697 5.185 1.00 95.81 103 GLU A C 1
ATOM 813 O O . GLU A 1 103 ? 12.542 -0.930 5.071 1.00 95.81 103 GLU A O 1
ATOM 818 N N . ALA A 1 104 ? 10.446 -1.660 5.448 1.00 95.19 104 ALA A N 1
ATOM 819 C CA . ALA A 1 104 ? 10.825 -3.061 5.590 1.00 95.19 104 ALA A CA 1
ATOM 820 C C . ALA A 1 104 ? 11.507 -3.589 4.317 1.00 95.19 104 ALA A C 1
ATOM 822 O O . ALA A 1 104 ? 12.552 -4.241 4.403 1.00 95.19 104 ALA A O 1
ATOM 823 N N . TRP A 1 105 ? 10.998 -3.263 3.127 1.00 97.19 105 TRP A N 1
ATOM 824 C CA . TRP A 1 105 ? 11.671 -3.586 1.866 1.00 97.19 105 TRP A CA 1
ATOM 825 C C . TRP A 1 105 ? 13.046 -2.907 1.763 1.00 97.19 105 TRP A C 1
ATOM 827 O O . TRP A 1 105 ? 14.041 -3.554 1.416 1.00 97.19 105 TRP A O 1
ATOM 837 N N . ALA A 1 106 ? 13.143 -1.624 2.118 1.00 97.00 106 ALA A N 1
ATOM 838 C CA . ALA A 1 106 ? 14.401 -0.887 2.066 1.00 97.00 106 ALA A CA 1
ATOM 839 C C . ALA A 1 106 ? 15.456 -1.416 3.044 1.00 97.00 106 ALA A C 1
ATOM 841 O O . ALA A 1 106 ? 16.636 -1.205 2.793 1.00 97.00 106 ALA A O 1
ATOM 842 N N . GLN A 1 107 ? 15.070 -2.110 4.115 1.00 96.75 107 GLN A N 1
ATOM 843 C CA . GLN A 1 107 ? 16.001 -2.792 5.018 1.00 96.75 107 GLN A CA 1
ATOM 844 C C . GLN A 1 107 ? 16.375 -4.192 4.507 1.00 96.75 107 GLN A C 1
ATOM 846 O O . GLN A 1 107 ? 17.549 -4.557 4.514 1.00 96.75 107 GLN A O 1
ATOM 851 N N . ASN A 1 108 ? 15.396 -4.956 4.015 1.00 95.00 108 ASN A N 1
ATOM 852 C CA . ASN A 1 108 ? 15.551 -6.391 3.748 1.00 95.00 108 ASN A CA 1
ATOM 853 C C . ASN A 1 108 ? 15.947 -6.745 2.306 1.00 95.00 108 ASN A C 1
ATOM 855 O O . ASN A 1 108 ? 16.488 -7.824 2.075 1.00 95.00 108 ASN A O 1
ATOM 859 N N . SER A 1 109 ? 15.686 -5.879 1.321 1.00 94.31 109 SER A N 1
ATOM 860 C CA . SER A 1 109 ? 16.087 -6.141 -0.071 1.00 94.31 109 SER A CA 1
ATOM 861 C C . SER A 1 109 ? 17.616 -6.243 -0.207 1.00 94.31 109 SER A C 1
ATOM 863 O O . SER A 1 109 ? 18.384 -5.639 0.545 1.00 94.31 109 SER A O 1
ATOM 865 N N . THR A 1 110 ? 18.085 -7.009 -1.186 1.00 94.00 110 THR A N 1
ATOM 866 C CA . THR A 1 110 ? 19.510 -7.099 -1.542 1.00 94.00 110 THR A CA 1
ATOM 867 C C . THR A 1 110 ? 19.845 -6.254 -2.774 1.00 94.00 110 THR A C 1
ATOM 869 O O . THR A 1 110 ? 20.986 -6.250 -3.238 1.00 94.00 110 THR A O 1
ATOM 872 N N . VAL A 1 111 ? 18.861 -5.549 -3.345 1.00 94.00 111 VAL A N 1
ATOM 873 C CA . VAL A 1 111 ? 19.031 -4.747 -4.559 1.00 94.00 111 VAL A CA 1
ATOM 874 C C . VAL A 1 111 ? 19.532 -3.346 -4.209 1.00 94.00 111 VAL A C 1
ATOM 876 O O . VAL A 1 111 ? 18.830 -2.545 -3.600 1.00 94.00 111 VAL A O 1
ATOM 879 N N . GLY A 1 112 ? 20.739 -3.017 -4.673 1.00 93.06 112 GLY A N 1
ATOM 880 C CA . GLY A 1 112 ? 21.365 -1.713 -4.430 1.00 93.06 112 GLY A CA 1
ATOM 881 C C . GLY A 1 112 ? 21.768 -1.484 -2.971 1.00 93.06 112 GLY A C 1
ATOM 882 O O . GLY A 1 112 ? 21.652 -2.360 -2.117 1.00 93.06 112 GLY A O 1
ATOM 883 N N . GLN A 1 113 ? 22.294 -0.294 -2.687 1.00 95.38 113 GLN A N 1
ATOM 884 C CA . GLN A 1 113 ? 22.740 0.063 -1.339 1.00 95.38 113 GLN A CA 1
ATOM 885 C C . GLN A 1 113 ? 21.565 0.546 -0.479 1.00 95.38 113 GLN A C 1
ATOM 887 O O . GLN A 1 113 ? 20.612 1.136 -0.988 1.00 95.38 113 GLN A O 1
ATOM 892 N N . LEU A 1 114 ? 21.633 0.339 0.842 1.00 96.19 114 LEU A N 1
ATOM 893 C CA . LEU A 1 114 ? 20.601 0.810 1.785 1.00 96.19 114 LEU A CA 1
ATOM 894 C C . LEU A 1 114 ? 20.338 2.320 1.641 1.00 96.19 114 LEU A C 1
ATOM 896 O O . LEU A 1 114 ? 19.191 2.754 1.604 1.00 96.19 114 LEU A O 1
ATOM 900 N N . THR A 1 115 ? 21.393 3.121 1.489 1.00 96.44 115 THR A N 1
ATOM 901 C CA . THR A 1 115 ? 21.295 4.580 1.318 1.00 96.44 115 THR A CA 1
ATOM 902 C C . THR A 1 115 ? 20.580 4.984 0.026 1.00 96.44 115 THR A C 1
ATOM 904 O O . THR A 1 115 ? 19.829 5.959 0.018 1.00 96.44 115 THR A O 1
ATOM 907 N N . GLU A 1 116 ? 20.765 4.227 -1.060 1.00 96.06 116 GLU A N 1
ATOM 908 C CA . GLU A 1 116 ? 20.055 4.438 -2.326 1.00 96.06 116 GLU A CA 1
ATOM 909 C C . GLU A 1 116 ? 18.571 4.092 -2.183 1.00 96.06 116 GLU A C 1
ATOM 911 O O . GLU A 1 116 ? 17.728 4.863 -2.636 1.00 96.06 116 GLU A O 1
ATOM 916 N N . ARG A 1 117 ? 18.250 2.976 -1.513 1.00 97.25 117 ARG A N 1
ATOM 917 C CA . ARG A 1 117 ? 16.865 2.557 -1.245 1.00 97.25 117 ARG A CA 1
ATOM 918 C C . ARG A 1 117 ? 16.129 3.574 -0.375 1.00 97.25 117 ARG A C 1
ATOM 920 O O . ARG A 1 117 ? 15.026 3.983 -0.713 1.00 97.25 117 ARG A O 1
ATOM 927 N N . GLN A 1 118 ? 16.770 4.069 0.681 1.00 96.69 118 GLN A N 1
ATOM 928 C CA . GLN A 1 118 ? 16.218 5.129 1.532 1.00 96.69 118 GLN A CA 1
ATOM 929 C C . GLN A 1 118 ? 15.990 6.437 0.760 1.00 96.69 118 GLN A C 1
ATOM 931 O O . GLN A 1 118 ? 14.954 7.082 0.919 1.00 96.69 118 GLN A O 1
ATOM 936 N N . ARG A 1 119 ? 16.919 6.823 -0.127 1.00 95.88 119 ARG A N 1
ATOM 937 C CA . ARG A 1 119 ? 16.727 7.983 -1.012 1.00 95.88 119 ARG A CA 1
ATOM 938 C C . ARG A 1 119 ? 15.556 7.769 -1.970 1.00 95.88 119 ARG A C 1
ATOM 940 O O . ARG A 1 119 ? 14.763 8.687 -2.152 1.00 95.88 119 ARG A O 1
ATOM 947 N N . PHE A 1 120 ? 15.446 6.587 -2.568 1.00 96.38 120 PHE A N 1
ATOM 948 C CA . PHE A 1 120 ? 14.338 6.229 -3.448 1.00 96.38 120 PHE A CA 1
ATOM 949 C C . PHE A 1 120 ? 12.989 6.376 -2.737 1.00 96.38 120 PHE A C 1
ATOM 951 O O . PHE A 1 120 ? 12.111 7.064 -3.253 1.00 96.38 120 PHE A O 1
ATOM 958 N N . LEU A 1 121 ? 12.851 5.852 -1.515 1.00 96.44 121 LEU A N 1
ATOM 959 C CA . LEU A 1 121 ? 11.614 6.007 -0.746 1.00 96.44 121 LEU A CA 1
ATOM 960 C C . LEU A 1 121 ? 11.261 7.477 -0.491 1.00 96.44 121 LEU A C 1
ATOM 962 O O . LEU A 1 121 ? 10.140 7.895 -0.752 1.00 96.44 121 LEU A O 1
ATOM 966 N N . ARG A 1 122 ? 12.237 8.273 -0.042 1.00 95.12 122 ARG A N 1
ATOM 967 C CA . ARG A 1 122 ? 12.031 9.683 0.332 1.00 95.12 122 ARG A CA 1
ATOM 968 C C . ARG A 1 122 ? 11.798 10.631 -0.842 1.00 95.12 122 ARG A C 1
ATOM 970 O O . ARG A 1 122 ? 11.427 11.774 -0.609 1.00 95.12 122 ARG A O 1
ATOM 977 N N . THR A 1 123 ? 12.106 10.212 -2.068 1.00 93.50 123 THR A N 1
ATOM 978 C CA . THR A 1 123 ? 12.062 11.103 -3.242 1.00 93.50 123 THR A CA 1
ATOM 979 C C . THR A 1 123 ? 11.119 10.637 -4.336 1.00 93.50 123 THR A C 1
ATOM 981 O O . THR A 1 123 ? 10.640 11.465 -5.098 1.00 93.50 123 THR A O 1
ATOM 984 N N . HIS A 1 124 ? 10.885 9.332 -4.454 1.00 92.69 124 HIS A N 1
ATOM 985 C CA . HIS A 1 124 ? 10.061 8.759 -5.511 1.00 92.69 124 HIS A CA 1
ATOM 986 C C . HIS A 1 124 ? 8.770 8.165 -4.951 1.00 92.69 124 HIS A C 1
ATOM 988 O O . HIS A 1 124 ? 7.693 8.469 -5.450 1.00 92.69 124 HIS A O 1
ATOM 994 N N . MET A 1 125 ? 8.846 7.381 -3.873 1.00 94.25 125 MET A N 1
ATOM 995 C CA . MET A 1 125 ? 7.662 6.720 -3.301 1.00 94.25 125 MET A CA 1
ATOM 996 C C . MET A 1 125 ? 6.772 7.646 -2.456 1.00 94.25 125 MET A C 1
ATOM 998 O O . MET A 1 125 ? 5.833 7.172 -1.831 1.00 94.25 125 MET A O 1
ATOM 1002 N N . THR A 1 126 ? 7.046 8.953 -2.433 1.00 92.00 126 THR A N 1
ATOM 1003 C CA . THR A 1 126 ? 6.172 9.965 -1.817 1.00 92.00 126 THR A CA 1
ATOM 1004 C C . THR A 1 126 ? 4.946 10.275 -2.669 1.00 92.00 126 THR A C 1
ATOM 1006 O O . THR A 1 126 ? 3.945 10.747 -2.143 1.00 92.00 126 THR A O 1
ATOM 1009 N N . GLU A 1 127 ? 5.020 10.014 -3.976 1.00 90.31 127 GLU A N 1
ATOM 1010 C CA . GLU A 1 127 ? 3.916 10.238 -4.904 1.00 90.31 127 GLU A CA 1
ATOM 1011 C C . GLU A 1 127 ? 2.997 9.015 -4.954 1.00 90.31 127 GLU A C 1
ATOM 1013 O O . GLU A 1 127 ? 3.441 7.893 -5.216 1.00 90.31 127 GLU A O 1
ATOM 1018 N N . THR A 1 128 ? 1.696 9.239 -4.781 1.00 91.00 128 THR A N 1
ATOM 1019 C CA . THR A 1 128 ? 0.667 8.189 -4.795 1.00 91.00 128 THR A CA 1
ATOM 1020 C C . THR A 1 128 ? 0.684 7.360 -6.076 1.00 91.00 128 THR A C 1
ATOM 1022 O O . THR A 1 128 ? 0.559 6.138 -6.015 1.00 91.00 128 THR A O 1
ATOM 1025 N N . ASP A 1 129 ? 0.894 7.992 -7.234 1.00 89.19 129 ASP A N 1
ATOM 1026 C CA . ASP A 1 129 ? 0.971 7.295 -8.524 1.00 89.19 129 ASP A CA 1
ATOM 1027 C C . ASP A 1 129 ? 2.112 6.254 -8.531 1.00 89.19 129 ASP A C 1
ATOM 1029 O O . ASP A 1 129 ? 1.950 5.159 -9.073 1.00 89.19 129 ASP A O 1
ATOM 1033 N N . ASN A 1 130 ? 3.233 6.540 -7.858 1.00 91.88 130 ASN A N 1
ATOM 1034 C CA . ASN A 1 130 ? 4.366 5.614 -7.752 1.00 91.88 130 ASN A CA 1
ATOM 1035 C C . ASN A 1 130 ? 4.090 4.482 -6.750 1.00 91.88 130 ASN A C 1
ATOM 1037 O O . ASN A 1 130 ? 4.552 3.358 -6.943 1.00 91.88 130 ASN A O 1
ATOM 1041 N N . ILE A 1 131 ? 3.304 4.740 -5.700 1.00 93.75 131 ILE A N 1
ATOM 1042 C CA . ILE A 1 131 ? 2.824 3.691 -4.787 1.00 93.75 131 ILE A CA 1
ATOM 1043 C C . ILE A 1 131 ? 1.863 2.747 -5.522 1.00 93.75 131 ILE A C 1
ATOM 1045 O O . ILE A 1 131 ? 2.009 1.525 -5.440 1.00 93.75 131 ILE A O 1
ATOM 1049 N N . LEU A 1 132 ? 0.909 3.293 -6.281 1.00 93.44 132 LEU A N 1
ATOM 1050 C CA . LEU A 1 132 ? -0.052 2.509 -7.062 1.00 93.44 132 LEU A CA 1
ATOM 1051 C C . LEU A 1 132 ? 0.627 1.628 -8.106 1.00 93.44 132 LEU A C 1
ATOM 1053 O O . LEU A 1 132 ? 0.137 0.535 -8.389 1.00 93.44 132 LEU A O 1
ATOM 1057 N N . GLU A 1 133 ? 1.775 2.048 -8.633 1.00 91.31 133 GLU A N 1
ATOM 1058 C CA . GLU A 1 133 ? 2.548 1.264 -9.592 1.00 91.31 133 GLU A CA 1
ATOM 1059 C C . GLU A 1 133 ? 2.891 -0.147 -9.082 1.00 91.31 133 GLU A C 1
ATOM 1061 O O . GLU A 1 133 ? 2.972 -1.083 -9.882 1.00 91.31 133 GLU A O 1
ATOM 1066 N N . ILE A 1 134 ? 2.997 -0.340 -7.761 1.00 93.62 134 ILE A N 1
ATOM 1067 C CA . ILE A 1 134 ? 3.155 -1.666 -7.145 1.00 93.62 134 ILE A CA 1
ATOM 1068 C C . ILE A 1 134 ? 1.996 -2.589 -7.544 1.00 93.62 134 ILE A C 1
ATOM 1070 O O . ILE A 1 134 ? 2.210 -3.717 -7.988 1.00 93.62 134 ILE A O 1
ATOM 1074 N N . LEU A 1 135 ? 0.760 -2.106 -7.422 1.00 92.56 135 LEU A N 1
ATOM 1075 C CA . LEU A 1 135 ? -0.433 -2.850 -7.816 1.00 92.56 135 LEU A CA 1
ATOM 1076 C C . LEU A 1 135 ? -0.502 -3.003 -9.340 1.00 92.56 135 LEU A C 1
ATOM 1078 O O . LEU A 1 135 ? -0.807 -4.087 -9.842 1.00 92.56 135 LEU A O 1
ATOM 1082 N N . LEU A 1 136 ? -0.189 -1.941 -10.086 1.00 91.44 136 LEU A N 1
ATOM 1083 C CA . LEU A 1 136 ? -0.286 -1.947 -11.546 1.00 91.44 136 LEU A CA 1
ATOM 1084 C C . LEU A 1 136 ? 0.663 -2.970 -12.181 1.00 91.44 136 LEU A C 1
ATOM 1086 O O . LEU A 1 136 ? 0.237 -3.692 -13.081 1.00 91.44 136 LEU A O 1
ATOM 1090 N N . ARG A 1 137 ? 1.896 -3.126 -11.684 1.00 89.19 137 ARG A N 1
ATOM 1091 C CA . ARG A 1 137 ? 2.829 -4.180 -12.140 1.00 89.19 137 ARG A CA 1
ATOM 1092 C C . ARG A 1 137 ? 2.261 -5.583 -11.987 1.00 89.19 137 ARG A C 1
ATOM 1094 O O . ARG A 1 137 ? 2.395 -6.421 -12.882 1.00 89.19 137 ARG A O 1
ATOM 1101 N N . LEU A 1 138 ? 1.584 -5.836 -10.872 1.00 89.06 138 LEU A N 1
ATOM 1102 C CA . LEU A 1 138 ? 0.969 -7.133 -10.603 1.00 89.06 138 LEU A CA 1
ATOM 1103 C C . LEU A 1 138 ? -0.223 -7.390 -11.524 1.00 89.06 138 LEU A C 1
ATOM 1105 O O . LEU A 1 138 ? -0.341 -8.489 -12.066 1.00 89.06 138 LEU A O 1
ATOM 1109 N N . VAL A 1 139 ? -1.051 -6.370 -11.758 1.00 87.62 139 VAL A N 1
ATOM 1110 C CA . VAL A 1 139 ? -2.191 -6.427 -12.688 1.00 87.62 139 VAL A CA 1
ATOM 1111 C C . VAL A 1 139 ? -1.735 -6.670 -14.126 1.00 87.62 139 VAL A C 1
ATOM 1113 O O . VAL A 1 139 ? -2.376 -7.426 -14.853 1.00 87.62 139 VAL A O 1
ATOM 1116 N N . ARG A 1 140 ? -0.605 -6.086 -14.542 1.00 85.38 140 ARG A N 1
ATOM 1117 C CA . ARG A 1 140 ? -0.022 -6.319 -15.874 1.00 85.38 140 ARG A CA 1
ATOM 1118 C C . ARG A 1 140 ? 0.549 -7.724 -16.054 1.00 85.38 140 ARG A C 1
ATOM 1120 O O . ARG A 1 140 ? 0.838 -8.114 -17.178 1.00 85.38 140 ARG A O 1
ATOM 1127 N N . GLY A 1 141 ? 0.685 -8.493 -14.976 1.00 70.62 141 GLY A N 1
ATOM 1128 C CA . GLY A 1 141 ? 1.153 -9.864 -15.067 1.00 70.62 141 GLY A CA 1
ATOM 1129 C C . GLY A 1 141 ? 2.657 -9.966 -15.291 1.00 70.62 141 GLY A C 1
ATOM 1130 O O . GLY A 1 141 ? 3.088 -10.873 -15.997 1.00 70.62 141 GLY A O 1
ATOM 1131 N N . GLU A 1 142 ? 3.473 -9.147 -14.612 1.00 61.31 142 GLU A N 1
ATOM 1132 C CA . GLU A 1 142 ? 4.945 -9.309 -14.507 1.00 61.31 142 GLU A CA 1
ATOM 1133 C C . GLU A 1 142 ? 5.364 -10.595 -13.725 1.00 61.31 142 GLU A C 1
ATOM 1135 O O . GLU A 1 142 ? 6.374 -10.700 -13.010 1.00 61.31 142 GLU A O 1
ATOM 1140 N N . ARG A 1 143 ? 4.555 -11.647 -13.868 1.00 48.03 143 ARG A N 1
ATOM 1141 C CA . ARG A 1 143 ? 4.864 -13.040 -13.596 1.00 48.03 143 ARG A CA 1
ATOM 1142 C C . ARG A 1 143 ? 5.770 -13.536 -14.719 1.00 48.03 143 ARG A C 1
ATOM 1144 O O . ARG A 1 143 ? 5.287 -13.971 -15.748 1.00 48.03 143 ARG A O 1
ATOM 1151 N N . ALA A 1 144 ? 7.079 -13.465 -14.497 1.00 38.06 144 ALA A N 1
ATOM 1152 C CA . ALA A 1 144 ? 8.063 -14.416 -15.027 1.00 38.06 144 ALA A CA 1
ATOM 1153 C C . ALA A 1 144 ? 7.852 -14.873 -16.492 1.00 38.06 144 ALA A C 1
ATOM 1155 O O . ALA A 1 144 ? 7.930 -16.064 -16.780 1.00 38.06 144 ALA A O 1
ATOM 1156 N N . THR A 1 145 ? 7.592 -13.952 -17.419 1.00 38.22 145 THR A N 1
ATOM 1157 C CA . THR A 1 145 ? 7.573 -14.252 -18.853 1.00 38.22 145 THR A CA 1
ATOM 1158 C C . THR A 1 145 ? 8.575 -13.351 -19.559 1.00 38.22 145 THR A C 1
ATOM 1160 O O . THR A 1 145 ? 8.719 -12.172 -19.249 1.00 38.22 145 THR A O 1
ATOM 1163 N N . THR A 1 146 ? 9.338 -13.946 -20.470 1.00 38.00 146 THR A N 1
ATOM 1164 C CA . THR A 1 146 ? 10.420 -13.315 -21.239 1.00 38.00 146 THR A CA 1
ATOM 1165 C C . THR A 1 146 ? 9.913 -12.507 -22.434 1.00 38.00 146 THR A C 1
ATOM 1167 O O . THR A 1 146 ? 10.716 -12.009 -23.220 1.00 38.00 146 THR A O 1
ATOM 1170 N N . GLN A 1 147 ? 8.594 -12.377 -22.592 1.00 43.81 147 GLN A N 1
ATOM 1171 C CA . GLN A 1 147 ? 7.983 -11.614 -23.671 1.00 43.81 147 GLN A CA 1
ATOM 1172 C C . GLN A 1 147 ? 7.446 -10.287 -23.128 1.00 43.81 147 GLN A C 1
ATOM 1174 O O . GLN A 1 147 ? 6.584 -10.304 -22.250 1.00 43.81 147 GLN A O 1
ATOM 1179 N N . PRO A 1 148 ? 7.925 -9.136 -23.632 1.00 52.25 148 PRO A N 1
ATOM 1180 C CA . PRO A 1 148 ? 7.334 -7.856 -23.283 1.00 52.25 148 PRO A CA 1
ATOM 1181 C C . PRO A 1 148 ? 5.885 -7.832 -23.779 1.00 52.25 148 PRO A C 1
ATOM 1183 O O . PRO A 1 148 ? 5.630 -7.949 -24.978 1.00 52.25 148 PRO A O 1
ATOM 1186 N N . THR A 1 149 ? 4.927 -7.682 -22.863 1.00 53.53 149 THR A N 1
ATOM 1187 C CA . THR A 1 149 ? 3.553 -7.317 -23.228 1.00 53.53 149 THR A CA 1
ATOM 1188 C C . THR A 1 149 ? 3.612 -6.019 -24.033 1.00 53.53 149 THR A C 1
ATOM 1190 O O . THR A 1 149 ? 4.222 -5.058 -23.555 1.00 53.53 149 THR A O 1
ATOM 1193 N N . PRO A 1 150 ? 3.030 -5.962 -25.243 1.00 55.06 150 PRO A N 1
ATOM 1194 C CA . PRO A 1 150 ? 3.080 -4.753 -26.047 1.00 55.06 150 PRO A CA 1
ATOM 1195 C C . PRO A 1 150 ? 2.407 -3.611 -25.282 1.00 55.06 150 PRO A C 1
ATOM 1197 O O . PRO A 1 150 ? 1.252 -3.720 -24.866 1.00 55.06 150 PRO A O 1
ATOM 1200 N N . ALA A 1 151 ? 3.159 -2.526 -25.091 1.00 59.62 151 ALA A N 1
ATOM 1201 C CA . ALA A 1 151 ? 2.636 -1.251 -24.626 1.00 59.62 151 ALA A CA 1
ATOM 1202 C C . ALA A 1 151 ? 1.405 -0.865 -25.456 1.00 59.62 151 ALA A C 1
ATOM 1204 O O . ALA A 1 151 ? 1.390 -1.060 -26.677 1.00 59.62 151 ALA A O 1
ATOM 1205 N N . VAL A 1 152 ? 0.368 -0.325 -24.813 1.00 59.72 152 VAL A N 1
ATOM 1206 C CA . VAL A 1 152 ? -0.827 0.106 -25.544 1.00 59.72 152 VAL A CA 1
ATOM 1207 C C . VAL A 1 152 ? -0.432 1.234 -26.496 1.00 59.72 152 VAL A C 1
ATOM 1209 O O . VAL A 1 152 ? 0.061 2.278 -26.074 1.00 59.72 152 VAL A O 1
ATOM 1212 N N . ALA A 1 153 ? -0.648 1.027 -27.795 1.00 56.53 153 ALA A N 1
ATOM 1213 C CA . ALA A 1 153 ? -0.466 2.078 -28.782 1.00 56.53 153 ALA A CA 1
ATOM 1214 C C . ALA A 1 153 ? -1.459 3.217 -28.487 1.00 56.53 153 ALA A C 1
ATOM 1216 O O . ALA A 1 153 ? -2.669 2.991 -28.449 1.00 56.53 153 ALA A O 1
ATOM 1217 N N . ALA A 1 154 ? -0.940 4.439 -28.324 1.00 55.16 154 ALA A N 1
ATOM 1218 C CA . ALA A 1 154 ? -1.703 5.655 -28.034 1.00 55.16 154 ALA A CA 1
ATOM 1219 C C . ALA A 1 154 ? -3.015 5.852 -28.840 1.00 55.16 154 ALA A C 1
ATOM 1221 O O . ALA A 1 154 ? -3.975 6.326 -28.235 1.00 55.16 154 ALA A O 1
ATOM 1222 N N . PRO A 1 155 ? -3.142 5.475 -30.136 1.00 56.06 155 PRO A N 1
ATOM 1223 C CA . PRO A 1 155 ? -4.407 5.644 -30.864 1.00 56.06 155 PRO A CA 1
ATOM 1224 C C . PRO A 1 155 ? -5.567 4.737 -30.409 1.00 56.06 155 PRO A C 1
ATOM 1226 O O . PRO A 1 155 ? -6.689 4.956 -30.852 1.00 56.06 155 PRO A O 1
ATOM 1229 N N . ASN A 1 156 ? -5.340 3.749 -29.535 1.00 61.72 156 ASN A N 1
ATOM 1230 C CA . ASN A 1 156 ? -6.376 2.798 -29.103 1.00 61.72 156 ASN A CA 1
ATOM 1231 C C . ASN A 1 156 ? -6.941 3.080 -27.698 1.00 61.72 156 ASN A C 1
ATOM 1233 O O . ASN A 1 156 ? -7.742 2.296 -27.193 1.00 61.72 156 ASN A O 1
ATOM 1237 N N . ILE A 1 157 ? -6.536 4.179 -27.055 1.00 67.56 157 ILE A N 1
ATOM 1238 C CA . ILE A 1 157 ? -7.012 4.558 -25.719 1.00 67.56 157 ILE A CA 1
ATOM 1239 C C . ILE A 1 157 ? -8.067 5.656 -25.870 1.00 67.56 157 ILE A C 1
ATOM 1241 O O . ILE A 1 157 ? -7.777 6.734 -26.381 1.00 67.56 157 ILE A O 1
ATOM 1245 N N . ALA A 1 158 ? -9.287 5.401 -25.399 1.00 72.88 158 ALA A N 1
ATOM 1246 C CA . ALA A 1 158 ? -10.390 6.355 -25.468 1.00 72.88 158 ALA A CA 1
ATOM 1247 C C . ALA A 1 158 ? -11.110 6.509 -24.120 1.00 72.88 158 ALA A C 1
ATOM 1249 O O . ALA A 1 158 ? -11.095 5.615 -23.270 1.00 72.88 158 ALA A O 1
ATOM 1250 N N . GLY A 1 159 ? -11.772 7.655 -23.943 1.00 78.62 159 GLY A N 1
ATOM 1251 C CA . GLY A 1 159 ? -12.684 7.899 -22.825 1.00 78.62 159 GLY A CA 1
ATOM 1252 C C . GLY A 1 159 ? -11.997 7.914 -21.448 1.00 78.62 159 GLY A C 1
ATOM 1253 O O . GLY A 1 159 ? -10.893 8.451 -21.327 1.00 78.62 159 GLY A O 1
ATOM 1254 N N . PRO A 1 160 ? -12.618 7.329 -20.404 1.00 76.38 160 PRO A N 1
ATOM 1255 C CA . PRO A 1 160 ? -12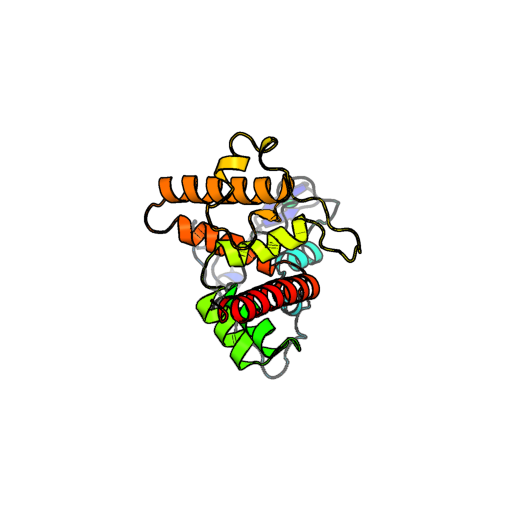.106 7.353 -19.028 1.00 76.38 160 PRO A CA 1
ATOM 1256 C C . PRO A 1 160 ? -10.683 6.798 -18.855 1.00 76.38 160 PRO A C 1
ATOM 1258 O O . PRO A 1 160 ? -9.962 7.200 -17.941 1.00 76.38 160 PRO A O 1
ATOM 1261 N N . LEU A 1 161 ? -10.252 5.900 -19.748 1.00 80.81 161 LEU A N 1
ATOM 1262 C CA . LEU A 1 161 ? -8.903 5.329 -19.733 1.00 80.81 161 LEU A CA 1
ATOM 1263 C C . LEU A 1 161 ? -7.842 6.342 -20.172 1.00 80.81 161 LEU A C 1
ATOM 1265 O O . LEU A 1 161 ? -6.738 6.346 -19.633 1.00 80.81 161 LEU A O 1
ATOM 1269 N N . LEU A 1 162 ? -8.180 7.233 -21.108 1.00 77.56 162 LEU A N 1
ATOM 1270 C CA . LEU A 1 162 ? -7.279 8.299 -21.537 1.00 77.56 162 LEU A CA 1
ATOM 1271 C C . LEU A 1 162 ? -7.111 9.336 -20.425 1.00 77.56 162 LEU A C 1
ATOM 1273 O O . LEU A 1 162 ? -5.994 9.740 -20.122 1.00 77.56 162 LEU A O 1
ATOM 1277 N N . SER A 1 163 ? -8.205 9.703 -19.750 1.00 77.31 163 SER A N 1
ATOM 1278 C CA . SER A 1 163 ? -8.145 10.582 -18.576 1.00 77.31 163 SER A CA 1
ATOM 1279 C C . SER A 1 163 ? -7.434 9.952 -17.381 1.00 77.31 163 SER A C 1
ATOM 1281 O O . SER A 1 163 ? -7.048 10.670 -16.463 1.00 77.31 163 SER A O 1
ATOM 1283 N N . ALA A 1 164 ? -7.260 8.626 -17.371 1.00 79.81 164 ALA A N 1
ATOM 1284 C CA . ALA A 1 164 ? -6.492 7.908 -16.361 1.00 79.81 164 ALA A CA 1
ATOM 1285 C C . ALA A 1 164 ? -4.980 7.891 -16.634 1.00 79.81 164 ALA A C 1
ATOM 1287 O O . ALA A 1 164 ? -4.205 7.492 -15.767 1.00 79.81 164 ALA A O 1
ATOM 1288 N N . LEU A 1 165 ? -4.542 8.365 -17.799 1.00 77.12 165 LEU A N 1
ATOM 1289 C CA . LEU A 1 165 ? -3.132 8.531 -18.116 1.00 77.12 165 LEU A CA 1
ATOM 1290 C C . LEU A 1 165 ? -2.660 9.904 -17.604 1.00 77.12 165 LEU A C 1
ATOM 1292 O O . LEU A 1 165 ? -3.053 10.939 -18.138 1.00 77.12 165 LEU A O 1
ATOM 1296 N N . SER A 1 166 ? -1.842 9.944 -16.545 1.00 68.50 166 SER A N 1
ATOM 1297 C CA . SER A 1 166 ? -1.202 11.200 -16.108 1.00 68.50 166 SER A CA 1
ATOM 1298 C C . SER A 1 166 ? -0.110 11.613 -17.104 1.00 68.50 166 SER A C 1
ATOM 1300 O O . SER A 1 166 ? 0.781 10.803 -17.387 1.00 68.50 166 SER A O 1
ATOM 1302 N N . PRO A 1 167 ? -0.104 12.867 -17.591 1.00 61.41 167 PRO A N 1
ATOM 1303 C CA . PRO A 1 167 ? 1.059 13.428 -18.269 1.00 61.41 167 PRO A CA 1
ATOM 1304 C C . PRO A 1 167 ? 2.272 13.369 -17.330 1.00 61.41 167 PRO A C 1
ATOM 1306 O O . PRO A 1 167 ? 2.226 13.912 -16.231 1.00 61.41 167 PRO A O 1
ATOM 1309 N N . GLY A 1 168 ? 3.340 12.682 -17.740 1.00 59.38 168 GLY A N 1
ATOM 1310 C CA . GLY A 1 168 ? 4.545 12.526 -16.915 1.00 59.38 168 GLY A CA 1
ATOM 1311 C C . GLY A 1 168 ? 4.512 11.375 -15.903 1.00 59.38 168 GLY A C 1
ATOM 1312 O O . GLY A 1 168 ? 5.418 11.289 -15.079 1.00 59.38 168 GLY A O 1
ATOM 1313 N N . ALA A 1 169 ? 3.527 10.468 -15.962 1.00 64.81 169 ALA A N 1
ATOM 1314 C CA . ALA A 1 169 ? 3.589 9.228 -15.187 1.00 64.81 169 ALA A CA 1
ATOM 1315 C C . ALA A 1 169 ? 4.860 8.440 -15.545 1.00 64.81 169 ALA A C 1
ATOM 1317 O O . ALA A 1 169 ? 5.055 8.098 -16.716 1.00 64.81 169 ALA A O 1
ATOM 1318 N N . ALA A 1 170 ? 5.669 8.089 -14.538 1.00 60.94 170 ALA A N 1
ATOM 1319 C CA . ALA A 1 170 ? 6.946 7.383 -14.700 1.00 60.94 170 ALA A CA 1
ATOM 1320 C C . ALA A 1 170 ? 6.827 6.068 -15.504 1.00 60.94 170 ALA A C 1
ATOM 1322 O O . ALA A 1 170 ? 7.793 5.617 -16.115 1.00 60.94 170 ALA A O 1
ATOM 1323 N N . HIS A 1 171 ? 5.618 5.495 -15.585 1.00 67.88 171 HIS A N 1
ATOM 1324 C CA . HIS A 1 171 ? 5.330 4.241 -16.286 1.00 67.88 171 HIS A CA 1
ATOM 1325 C C . HIS A 1 171 ? 4.144 4.335 -17.256 1.00 67.88 171 HIS A C 1
ATOM 1327 O O . HIS A 1 171 ? 3.535 3.318 -17.585 1.00 67.88 171 HIS A O 1
ATOM 1333 N N . GLY A 1 172 ? 3.788 5.534 -17.737 1.00 67.94 172 GLY A N 1
ATOM 1334 C CA . GLY A 1 172 ? 2.635 5.726 -18.632 1.00 67.94 172 GLY A CA 1
ATOM 1335 C C . GLY A 1 172 ? 2.692 4.857 -19.898 1.00 67.94 172 GLY A C 1
ATOM 1336 O O . GLY A 1 172 ? 1.691 4.271 -20.297 1.00 67.94 172 GLY A O 1
ATOM 1337 N N . ALA A 1 173 ? 3.888 4.690 -20.471 1.00 67.31 173 ALA A N 1
ATOM 1338 C CA . ALA A 1 173 ? 4.108 3.863 -21.659 1.00 67.31 173 ALA A CA 1
ATOM 1339 C C . ALA A 1 173 ? 3.970 2.351 -21.401 1.00 67.31 173 ALA A C 1
ATOM 1341 O O . ALA A 1 173 ? 3.817 1.587 -22.345 1.00 67.31 173 ALA A O 1
ATOM 1342 N N . GLN A 1 174 ? 4.031 1.901 -20.146 1.00 74.62 174 GLN A N 1
ATOM 1343 C CA . GLN A 1 174 ? 3.957 0.481 -19.786 1.00 74.62 174 GLN A CA 1
ATOM 1344 C C . GLN A 1 174 ? 2.527 0.043 -19.435 1.00 74.62 174 GLN A C 1
ATOM 1346 O O . GLN A 1 174 ? 2.296 -1.131 -19.151 1.00 74.62 174 GLN A O 1
ATOM 1351 N N . GLN A 1 175 ? 1.562 0.967 -19.418 1.00 81.31 175 GLN A N 1
ATOM 1352 C CA . GLN A 1 175 ? 0.205 0.660 -18.982 1.00 81.31 175 GLN A CA 1
ATOM 1353 C C . GLN A 1 175 ? -0.545 -0.201 -20.010 1.00 81.31 175 GLN A C 1
ATOM 1355 O O . GLN A 1 175 ? -0.431 -0.011 -21.220 1.00 81.31 175 GLN A O 1
ATOM 1360 N N . THR A 1 176 ? -1.337 -1.149 -19.506 1.00 84.75 176 THR A N 1
ATOM 1361 C CA . THR A 1 176 ? -2.302 -1.949 -20.271 1.00 84.75 176 THR A CA 1
ATOM 1362 C C . THR A 1 176 ? -3.707 -1.379 -20.085 1.00 84.75 176 THR A C 1
ATOM 1364 O O . THR A 1 176 ? -3.949 -0.603 -19.165 1.00 84.75 176 THR A O 1
ATOM 1367 N N . HIS A 1 177 ? -4.680 -1.804 -20.897 1.00 82.81 177 HIS A N 1
ATOM 1368 C CA . HIS A 1 177 ? -6.085 -1.424 -20.685 1.00 82.81 177 HIS A CA 1
ATOM 1369 C C . HIS A 1 177 ? -6.578 -1.767 -19.271 1.00 82.81 177 HIS A C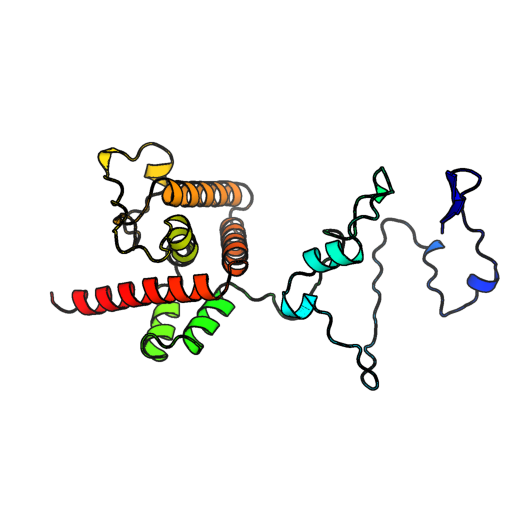 1
ATOM 1371 O O . HIS A 1 177 ? -7.323 -0.992 -18.678 1.00 82.81 177 HIS A O 1
ATO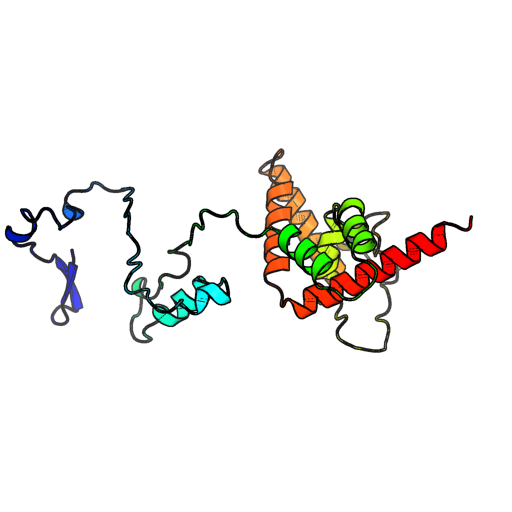M 1377 N N . VAL A 1 178 ? -6.130 -2.898 -18.713 1.00 87.12 178 VAL A N 1
ATOM 1378 C CA . VAL A 1 178 ? -6.524 -3.334 -17.367 1.00 87.12 178 VAL A CA 1
ATOM 1379 C C . VAL A 1 178 ? -5.881 -2.450 -16.300 1.00 87.12 178 VAL A C 1
ATOM 1381 O O . VAL A 1 178 ? -6.568 -2.014 -15.380 1.00 87.12 178 VAL A O 1
ATOM 1384 N N . SER A 1 179 ? -4.592 -2.120 -16.424 1.00 87.44 179 SER A N 1
ATOM 1385 C CA . SER A 1 179 ? -3.939 -1.237 -15.450 1.00 87.44 179 SER A CA 1
ATOM 1386 C C . SER A 1 179 ? -4.452 0.207 -15.547 1.00 87.44 179 SER A C 1
ATOM 1388 O O . SER A 1 179 ? -4.656 0.852 -14.520 1.00 87.44 179 SER A O 1
ATOM 1390 N N . LEU A 1 180 ? -4.789 0.687 -16.750 1.00 87.31 180 LEU A N 1
ATOM 1391 C CA . LEU A 1 180 ? -5.494 1.961 -16.935 1.00 87.31 180 LEU A CA 1
ATOM 1392 C C . LEU A 1 180 ? -6.901 1.941 -16.333 1.00 87.31 180 LEU A C 1
ATOM 1394 O O . LEU A 1 180 ? -7.321 2.946 -15.768 1.00 87.31 180 LEU A O 1
ATOM 1398 N N . ALA A 1 181 ? -7.625 0.822 -16.413 1.00 89.81 181 ALA A N 1
ATOM 1399 C CA . ALA A 1 181 ? -8.937 0.699 -15.782 1.00 89.81 181 ALA A CA 1
ATOM 1400 C C . ALA A 1 181 ? -8.833 0.784 -14.252 1.00 89.81 181 ALA A C 1
ATOM 1402 O O . ALA A 1 181 ? -9.625 1.486 -13.628 1.00 89.81 181 ALA A O 1
ATOM 1403 N N . VAL A 1 182 ? -7.823 0.146 -13.649 1.00 91.69 182 VAL A N 1
ATOM 1404 C CA . VAL A 1 182 ? -7.547 0.262 -12.205 1.00 91.69 182 VAL A CA 1
ATOM 1405 C C . VAL A 1 182 ? -7.239 1.712 -11.820 1.00 91.69 182 VAL A C 1
ATOM 1407 O O . VAL A 1 182 ? -7.829 2.228 -10.871 1.00 91.69 182 VAL A O 1
ATOM 1410 N N . LEU A 1 183 ? -6.391 2.403 -12.588 1.00 90.19 183 LEU A N 1
ATOM 1411 C CA . LEU A 1 183 ? -6.118 3.830 -12.382 1.00 90.19 183 LEU A CA 1
ATOM 1412 C C . LEU A 1 183 ? -7.370 4.699 -12.544 1.00 90.19 183 LEU A C 1
ATOM 1414 O O . LEU A 1 183 ? -7.576 5.623 -11.759 1.00 90.19 183 LEU A O 1
ATOM 1418 N N . ALA A 1 184 ? -8.217 4.415 -13.534 1.00 90.44 184 ALA A N 1
ATOM 1419 C CA . ALA A 1 184 ? -9.463 5.144 -13.752 1.00 90.44 184 ALA A CA 1
ATOM 1420 C C . ALA A 1 184 ? -10.410 4.987 -12.556 1.00 90.44 184 ALA A C 1
ATOM 1422 O O . ALA A 1 184 ? -10.936 5.980 -12.060 1.00 90.44 184 ALA A O 1
ATOM 1423 N N . ILE A 1 185 ? -10.574 3.761 -12.051 1.00 93.06 185 ILE A N 1
ATOM 1424 C CA . ILE A 1 185 ? -11.393 3.474 -10.865 1.00 93.06 185 ILE A CA 1
ATOM 1425 C C . ILE A 1 185 ? -10.845 4.214 -9.644 1.00 93.06 185 ILE A C 1
ATOM 1427 O O . ILE A 1 185 ? -11.612 4.859 -8.931 1.00 93.06 185 ILE A O 1
ATOM 1431 N N . PHE A 1 186 ? -9.527 4.186 -9.433 1.00 93.75 186 PHE A N 1
ATOM 1432 C CA . PHE A 1 186 ? -8.892 4.929 -8.346 1.00 93.75 186 PHE A CA 1
ATOM 1433 C C . PHE A 1 186 ? -9.155 6.440 -8.455 1.00 93.75 186 PHE A C 1
ATOM 1435 O O . PHE A 1 186 ? -9.558 7.072 -7.481 1.00 93.75 186 PHE A O 1
ATOM 1442 N N . ARG A 1 187 ? -9.005 7.027 -9.648 1.00 91.81 187 ARG A N 1
ATOM 1443 C CA . ARG A 1 187 ? -9.269 8.459 -9.877 1.00 91.81 187 ARG A CA 1
ATOM 1444 C C . ARG A 1 187 ? -10.725 8.830 -9.640 1.00 91.81 187 ARG A C 1
ATOM 1446 O O . ARG A 1 187 ? -10.978 9.856 -9.018 1.00 91.81 187 ARG A O 1
ATOM 1453 N N . ILE A 1 188 ? -11.660 7.994 -10.090 1.00 93.12 188 ILE A N 1
ATOM 1454 C CA . ILE A 1 188 ? -13.091 8.167 -9.816 1.00 93.12 188 ILE A CA 1
ATOM 1455 C C . ILE A 1 188 ? -13.327 8.143 -8.302 1.00 93.12 188 ILE A C 1
ATOM 1457 O O . ILE A 1 188 ? -13.986 9.038 -7.780 1.00 93.12 188 ILE A O 1
ATOM 1461 N N . ALA A 1 189 ? -12.749 7.180 -7.579 1.00 95.12 189 ALA A N 1
ATOM 1462 C CA . ALA A 1 189 ? -12.875 7.109 -6.125 1.00 95.12 189 ALA A CA 1
ATOM 1463 C C . ALA A 1 189 ? -12.352 8.385 -5.444 1.00 95.12 189 ALA A C 1
ATOM 1465 O O . ALA A 1 189 ? -13.058 8.966 -4.624 1.00 95.12 189 ALA A O 1
ATOM 1466 N N . VAL A 1 190 ? -11.172 8.877 -5.839 1.00 94.31 190 VAL A N 1
ATOM 1467 C CA . VAL A 1 190 ? -10.618 10.145 -5.333 1.00 94.31 190 VAL A CA 1
ATOM 1468 C C . VAL A 1 190 ? -11.528 11.329 -5.664 1.00 94.31 190 VAL A C 1
ATOM 1470 O O . VAL A 1 190 ? -11.742 12.191 -4.814 1.00 94.31 190 VAL A O 1
ATOM 1473 N N . GLU A 1 191 ? -12.070 11.402 -6.880 1.00 93.88 191 GLU A N 1
ATOM 1474 C CA . GLU A 1 191 ? -12.962 12.488 -7.296 1.00 93.88 191 GLU A CA 1
ATOM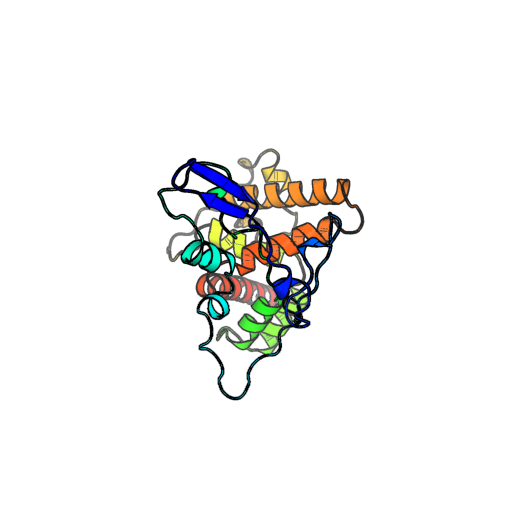 1475 C C . GLU A 1 191 ? -14.234 12.525 -6.441 1.00 93.88 191 GLU A C 1
ATOM 1477 O O . GLU A 1 191 ? -14.602 13.580 -5.921 1.00 93.88 191 GLU A O 1
ATOM 1482 N N . TYR A 1 192 ? -14.891 11.379 -6.257 1.00 95.50 192 TYR A N 1
ATOM 1483 C CA . TYR A 1 192 ? -16.096 11.287 -5.434 1.00 95.50 192 TYR A CA 1
ATOM 1484 C C . TYR A 1 192 ? -15.803 11.512 -3.950 1.00 95.50 192 TYR A C 1
ATOM 1486 O O . TYR A 1 192 ? -16.567 12.212 -3.286 1.00 95.50 192 TYR A O 1
ATOM 1494 N N . ALA A 1 193 ? -14.682 11.005 -3.438 1.00 95.88 193 ALA A N 1
ATOM 1495 C CA . ALA A 1 193 ? -14.288 11.230 -2.053 1.00 95.88 193 ALA A CA 1
ATOM 1496 C C . ALA A 1 193 ? -13.997 12.710 -1.781 1.00 95.88 193 ALA A C 1
ATOM 1498 O O . ALA A 1 193 ? -14.458 13.236 -0.776 1.00 95.88 193 ALA A O 1
ATOM 1499 N N . LYS A 1 194 ? -13.335 13.421 -2.704 1.00 95.88 194 LYS A N 1
ATOM 1500 C CA . LYS A 1 194 ? -13.147 14.879 -2.605 1.00 95.88 194 LYS A CA 1
ATOM 1501 C C . LYS A 1 194 ? -14.465 15.652 -2.652 1.00 95.88 194 LYS A C 1
ATOM 1503 O O . LYS A 1 194 ? -14.587 16.675 -1.990 1.00 95.88 194 LYS A O 1
ATOM 1508 N N . LYS A 1 195 ? -15.456 15.190 -3.423 1.00 94.81 195 LYS A N 1
ATOM 1509 C CA . LYS A 1 195 ? -16.797 15.806 -3.429 1.00 94.81 195 LYS A CA 1
ATOM 1510 C C . LYS A 1 195 ? -17.515 15.615 -2.092 1.00 94.81 195 LYS A C 1
ATOM 1512 O O . LYS A 1 195 ? -18.208 16.525 -1.654 1.00 94.81 195 LYS A O 1
ATOM 1517 N N . ALA A 1 196 ? -17.357 14.451 -1.463 1.00 95.44 196 ALA A N 1
ATOM 1518 C CA . ALA A 1 196 ? -17.963 14.148 -0.169 1.00 95.44 196 ALA A CA 1
ATOM 1519 C C . ALA A 1 196 ? -17.224 14.817 1.007 1.00 95.44 196 ALA A C 1
ATOM 1521 O O . ALA A 1 196 ? -17.857 15.284 1.949 1.00 95.44 196 ALA A O 1
ATOM 1522 N N . SER A 1 197 ? -15.894 14.876 0.940 1.00 94.31 197 SER A N 1
ATOM 1523 C CA . SER A 1 197 ? -14.999 15.429 1.958 1.00 94.31 197 SER A CA 1
ATOM 1524 C C . SER A 1 197 ? -13.816 16.131 1.270 1.00 94.31 197 SER A C 1
ATOM 1526 O O . SER A 1 197 ? -12.823 15.478 0.933 1.00 94.31 197 SER A O 1
ATOM 1528 N N . PRO A 1 198 ? -13.902 17.453 1.019 1.00 92.06 198 PRO A N 1
ATOM 1529 C CA . PRO A 1 198 ? -12.877 18.189 0.269 1.00 92.06 198 PRO A CA 1
ATOM 1530 C C . PRO A 1 198 ? -11.486 18.162 0.907 1.00 92.06 198 PRO A C 1
ATOM 1532 O O . PRO A 1 198 ? -10.491 18.061 0.191 1.00 92.06 198 PRO A O 1
ATOM 1535 N N . GLU A 1 199 ? -11.427 18.212 2.238 1.00 89.81 199 GLU A N 1
ATOM 1536 C CA . GLU A 1 199 ? -10.172 18.294 2.993 1.00 89.81 199 GLU A CA 1
ATOM 1537 C C . GLU A 1 199 ? -9.501 16.921 3.168 1.00 89.81 199 GLU A C 1
ATOM 1539 O O . GLU A 1 199 ? -8.286 16.805 3.021 1.00 89.81 199 GLU A O 1
ATOM 1544 N N . ASN A 1 200 ? -10.281 15.859 3.418 1.00 93.12 200 ASN A N 1
ATOM 1545 C CA . ASN A 1 200 ? -9.735 14.553 3.818 1.00 93.12 200 ASN A CA 1
ATOM 1546 C C . ASN A 1 200 ? -10.000 13.415 2.829 1.00 93.12 200 ASN A C 1
ATOM 1548 O O . ASN A 1 200 ? -9.267 12.427 2.838 1.00 93.12 200 ASN A O 1
ATOM 1552 N N . GLY A 1 201 ? -10.993 13.536 1.945 1.00 92.56 201 GLY A N 1
ATOM 1553 C CA . GLY A 1 201 ? -11.453 12.415 1.123 1.00 92.56 201 GLY A CA 1
ATOM 1554 C C . GLY A 1 201 ? -10.371 11.828 0.213 1.00 92.56 201 GLY A C 1
ATOM 1555 O O . GLY A 1 201 ? -10.338 10.622 -0.015 1.00 92.56 201 GLY A O 1
ATOM 1556 N N . LYS A 1 202 ? -9.429 12.652 -0.269 1.00 93.94 202 LYS A N 1
ATOM 1557 C CA . LYS A 1 202 ? -8.264 12.149 -1.014 1.00 93.94 202 LYS A CA 1
ATOM 1558 C C . LYS A 1 202 ? -7.405 11.222 -0.145 1.00 93.94 202 LYS A C 1
ATOM 1560 O O . LYS A 1 202 ? -7.085 10.123 -0.587 1.00 93.94 202 LYS A O 1
ATOM 1565 N N . ASN A 1 203 ? -7.047 11.670 1.057 1.00 92.38 203 ASN A N 1
ATOM 1566 C CA . ASN A 1 203 ? -6.152 10.943 1.955 1.00 92.38 203 ASN A CA 1
ATOM 1567 C C . ASN A 1 203 ? -6.779 9.613 2.387 1.00 92.38 203 ASN A C 1
ATOM 1569 O O . ASN A 1 203 ? -6.092 8.600 2.399 1.00 92.38 203 ASN A O 1
ATOM 1573 N N . GLU A 1 204 ? -8.089 9.596 2.649 1.00 92.25 204 GLU A N 1
ATOM 1574 C CA . GLU A 1 204 ? -8.818 8.366 2.979 1.00 92.25 204 GLU A CA 1
ATOM 1575 C C . GLU A 1 204 ? -8.731 7.333 1.846 1.00 92.25 204 GLU A C 1
ATOM 1577 O O . GLU A 1 204 ? -8.449 6.161 2.084 1.00 92.25 204 GLU A O 1
ATOM 1582 N N . VAL A 1 205 ? -8.918 7.752 0.589 1.00 95.44 205 VAL A N 1
ATOM 1583 C CA . VAL A 1 205 ? -8.801 6.843 -0.563 1.00 95.44 205 VAL A CA 1
ATOM 1584 C C . VAL A 1 205 ? -7.366 6.342 -0.744 1.00 95.44 205 VAL A C 1
ATOM 1586 O O . VAL A 1 205 ? -7.163 5.166 -1.053 1.00 95.44 205 VAL A O 1
ATOM 1589 N N . GLU A 1 206 ? -6.367 7.201 -0.540 1.00 93.62 206 GLU A N 1
ATOM 1590 C CA . GLU A 1 206 ? -4.950 6.823 -0.608 1.00 93.62 206 GLU A CA 1
ATOM 1591 C C . GLU A 1 206 ? -4.562 5.836 0.495 1.00 93.62 206 GLU A C 1
ATOM 1593 O O . GLU A 1 206 ? -3.865 4.854 0.227 1.00 93.62 206 GLU A O 1
ATOM 1598 N N . GLU A 1 207 ? -5.067 6.038 1.711 1.00 91.00 207 GLU A N 1
ATOM 1599 C CA . GLU A 1 207 ? -4.884 5.118 2.827 1.00 91.00 207 GLU A CA 1
ATOM 1600 C C . GLU A 1 207 ? -5.483 3.750 2.501 1.00 91.00 207 GLU A C 1
ATOM 1602 O O . GLU A 1 207 ? -4.762 2.752 2.558 1.00 91.00 207 GLU A O 1
ATOM 1607 N N . ARG A 1 208 ? -6.745 3.702 2.043 1.00 92.25 208 ARG A N 1
ATOM 1608 C CA . ARG A 1 208 ? -7.423 2.460 1.620 1.00 92.25 208 ARG A CA 1
ATOM 1609 C C . ARG A 1 208 ? -6.697 1.748 0.482 1.00 92.25 208 ARG A C 1
ATOM 1611 O O . ARG A 1 208 ? -6.570 0.524 0.505 1.00 92.25 208 ARG A O 1
ATOM 1618 N N . ALA A 1 209 ? -6.177 2.486 -0.498 1.00 93.88 209 ALA A N 1
ATOM 1619 C CA . ALA A 1 209 ? -5.338 1.908 -1.546 1.00 93.88 209 ALA A CA 1
ATOM 1620 C C . ALA A 1 209 ? -4.051 1.300 -0.964 1.00 93.88 209 ALA A C 1
ATOM 1622 O O . ALA A 1 209 ? -3.651 0.201 -1.357 1.00 93.88 209 ALA A O 1
ATOM 1623 N N . GLY A 1 210 ? -3.446 1.969 0.019 1.00 92.88 210 GLY A N 1
ATOM 1624 C CA . GLY A 1 210 ? -2.350 1.431 0.814 1.00 92.88 210 GLY A CA 1
ATOM 1625 C C . GLY A 1 210 ? -2.724 0.118 1.502 1.00 92.88 210 GLY A C 1
ATOM 1626 O O . GLY A 1 210 ? -1.975 -0.846 1.386 1.00 92.88 210 GLY A O 1
ATOM 1627 N N . GLU A 1 211 ? -3.884 0.027 2.158 1.00 90.06 211 GLU A N 1
ATOM 1628 C CA . GLU A 1 211 ? -4.366 -1.215 2.792 1.00 90.06 211 GLU A CA 1
ATOM 1629 C C . GLU A 1 211 ? -4.481 -2.375 1.797 1.00 90.06 211 GLU A C 1
ATOM 1631 O O . GLU A 1 211 ? -3.995 -3.476 2.070 1.00 90.06 211 GLU A O 1
ATOM 1636 N N . ILE A 1 212 ? -5.054 -2.119 0.615 1.00 92.88 212 ILE A N 1
ATOM 1637 C CA . ILE A 1 212 ? -5.157 -3.116 -0.458 1.00 92.88 212 ILE A CA 1
ATOM 1638 C C . ILE A 1 212 ? -3.764 -3.609 -0.848 1.00 92.88 212 ILE A C 1
ATOM 1640 O O . ILE A 1 212 ? -3.540 -4.817 -0.913 1.00 92.88 212 ILE A O 1
ATOM 1644 N N . ILE A 1 213 ? -2.809 -2.701 -1.067 1.00 94.19 213 ILE A N 1
ATOM 1645 C CA . ILE A 1 213 ? -1.437 -3.082 -1.423 1.00 94.19 213 ILE A CA 1
ATOM 1646 C C . ILE A 1 213 ? -0.800 -3.905 -0.296 1.00 94.19 213 ILE A C 1
ATOM 1648 O O . ILE A 1 213 ? -0.174 -4.927 -0.567 1.00 94.19 213 ILE A O 1
ATOM 1652 N N . ARG A 1 214 ? -0.996 -3.520 0.970 1.00 92.44 214 ARG A N 1
ATOM 1653 C CA . ARG A 1 214 ? -0.459 -4.252 2.130 1.00 92.44 214 ARG A CA 1
ATOM 1654 C C . ARG A 1 214 ? -1.023 -5.664 2.283 1.00 92.44 214 ARG A C 1
ATOM 1656 O O . ARG A 1 214 ? -0.334 -6.517 2.830 1.00 92.44 214 ARG A O 1
ATOM 1663 N N . SER A 1 215 ? -2.233 -5.919 1.787 1.00 89.56 215 SER A N 1
ATOM 1664 C CA . SER A 1 215 ? -2.851 -7.254 1.802 1.00 89.56 215 SER A CA 1
ATOM 1665 C C . SER A 1 215 ? -2.242 -8.236 0.789 1.00 89.56 215 SER A C 1
ATOM 1667 O O . SER A 1 215 ? -2.550 -9.428 0.802 1.00 89.56 215 SER A O 1
ATOM 1669 N N . LEU A 1 216 ? -1.368 -7.760 -0.104 1.00 91.12 216 LEU A N 1
ATOM 1670 C CA . LEU A 1 216 ? -0.736 -8.596 -1.118 1.00 91.12 216 LEU A CA 1
ATOM 1671 C C . LEU A 1 216 ? 0.403 -9.447 -0.525 1.00 91.12 216 LEU A C 1
ATOM 1673 O O . LEU A 1 216 ? 1.112 -9.005 0.379 1.00 91.12 216 LEU A O 1
ATOM 1677 N N . PRO A 1 217 ? 0.674 -10.642 -1.086 1.00 91.50 217 PRO A N 1
ATOM 1678 C CA . PRO A 1 217 ? 1.799 -11.467 -0.658 1.00 91.50 217 PRO A CA 1
ATOM 1679 C C . PRO A 1 217 ? 3.146 -10.725 -0.711 1.00 91.50 217 PRO A C 1
ATOM 1681 O O . PRO A 1 217 ? 3.531 -10.192 -1.754 1.00 91.50 217 PRO A O 1
ATOM 1684 N N . GLN A 1 218 ? 3.917 -10.773 0.382 1.00 90.94 218 GLN A N 1
ATOM 1685 C CA . GLN A 1 218 ? 5.173 -10.019 0.544 1.00 90.94 218 GLN A CA 1
ATOM 1686 C C . GLN A 1 218 ? 6.170 -10.209 -0.610 1.00 90.94 218 GLN A C 1
ATOM 1688 O O . GLN A 1 218 ? 6.784 -9.250 -1.072 1.00 90.94 218 GLN A O 1
ATOM 1693 N N . HIS A 1 219 ? 6.324 -11.437 -1.111 1.00 91.38 219 HIS A N 1
ATOM 1694 C CA . HIS A 1 219 ? 7.250 -11.724 -2.209 1.00 91.38 219 HIS A CA 1
ATOM 1695 C C . HIS A 1 219 ? 6.865 -11.009 -3.519 1.00 91.38 219 HIS A C 1
ATOM 1697 O O . HIS A 1 219 ? 7.747 -10.656 -4.300 1.00 91.38 219 HIS A O 1
ATOM 1703 N N . LEU A 1 220 ? 5.571 -10.758 -3.758 1.00 92.88 220 LEU A N 1
ATOM 1704 C CA . LEU A 1 220 ? 5.096 -9.986 -4.909 1.00 92.88 220 LEU A CA 1
ATOM 1705 C C . LEU A 1 220 ? 5.393 -8.496 -4.731 1.00 92.88 220 LEU A C 1
ATOM 1707 O O . LEU A 1 220 ? 5.890 -7.862 -5.662 1.00 92.88 220 LEU A O 1
ATOM 1711 N N . LEU A 1 221 ? 5.160 -7.969 -3.525 1.00 93.81 221 LEU A N 1
ATOM 1712 C CA . LEU A 1 221 ? 5.472 -6.582 -3.173 1.00 93.81 221 LEU A CA 1
ATOM 1713 C C . LEU A 1 221 ? 6.963 -6.289 -3.342 1.00 93.81 221 LEU A C 1
ATOM 1715 O O . LEU A 1 221 ? 7.333 -5.347 -4.039 1.00 93.81 221 LEU A O 1
ATOM 1719 N N . TYR A 1 222 ? 7.824 -7.132 -2.770 1.00 95.19 222 TYR A N 1
ATOM 1720 C CA . TYR A 1 222 ? 9.274 -6.936 -2.815 1.00 95.19 222 TYR A CA 1
ATOM 1721 C C . TYR A 1 222 ? 9.811 -7.051 -4.239 1.00 95.19 222 TYR A C 1
ATOM 1723 O O . TYR A 1 222 ? 10.605 -6.214 -4.661 1.00 95.19 222 TYR A O 1
ATOM 1731 N N . LYS A 1 223 ? 9.327 -8.032 -5.010 1.00 93.44 223 LYS A N 1
ATOM 1732 C CA . LYS A 1 223 ? 9.702 -8.175 -6.419 1.00 93.44 223 LYS A CA 1
ATOM 1733 C C . LYS A 1 223 ? 9.302 -6.945 -7.240 1.00 93.44 223 LYS A C 1
ATOM 1735 O O . LYS A 1 223 ? 10.085 -6.494 -8.073 1.00 93.44 223 LYS A O 1
ATOM 1740 N N . SER A 1 224 ? 8.104 -6.412 -7.008 1.00 93.44 224 SER A N 1
ATOM 1741 C CA . SER A 1 224 ? 7.623 -5.208 -7.688 1.00 93.44 224 SER A CA 1
ATOM 1742 C C . SER A 1 224 ? 8.465 -3.982 -7.321 1.00 93.44 224 SER A C 1
ATOM 1744 O O . SER A 1 224 ? 8.929 -3.268 -8.208 1.00 93.44 224 SER A O 1
ATOM 1746 N N . LEU A 1 225 ? 8.725 -3.769 -6.027 1.00 95.25 225 LEU A N 1
ATOM 1747 C CA . LEU A 1 225 ? 9.553 -2.664 -5.529 1.00 95.25 225 LEU A CA 1
ATOM 1748 C C . LEU A 1 225 ? 10.992 -2.734 -6.046 1.00 95.25 225 LEU A C 1
ATOM 1750 O O . LEU A 1 225 ? 11.543 -1.717 -6.462 1.00 95.25 225 LEU A O 1
ATOM 1754 N N . ASP A 1 226 ? 11.582 -3.930 -6.100 1.00 94.94 226 ASP A N 1
ATOM 1755 C CA . ASP A 1 226 ? 12.900 -4.143 -6.701 1.00 94.94 226 ASP A CA 1
ATOM 1756 C C . ASP A 1 226 ? 12.927 -3.725 -8.180 1.00 94.94 226 ASP A C 1
ATOM 1758 O O . ASP A 1 226 ? 13.934 -3.189 -8.648 1.00 94.94 226 ASP A O 1
ATOM 1762 N N . GLY A 1 227 ? 11.844 -3.976 -8.922 1.00 92.00 227 GLY A N 1
ATOM 1763 C CA . GLY A 1 227 ? 11.684 -3.553 -10.315 1.00 92.00 227 GLY A CA 1
ATOM 1764 C C . GLY A 1 227 ? 11.643 -2.032 -10.457 1.00 92.00 227 GLY A C 1
ATOM 1765 O O . GLY A 1 227 ? 12.484 -1.459 -11.154 1.00 92.00 227 GLY A O 1
ATOM 1766 N N . ILE A 1 228 ? 10.738 -1.378 -9.720 1.00 92.75 228 ILE A N 1
ATOM 1767 C CA . ILE A 1 228 ? 10.584 0.088 -9.722 1.00 92.75 228 ILE A CA 1
ATOM 1768 C C . ILE A 1 228 ? 11.908 0.763 -9.336 1.00 92.75 228 ILE A C 1
ATOM 1770 O O . ILE A 1 228 ? 12.372 1.681 -10.012 1.00 92.75 228 ILE A O 1
ATOM 1774 N N . PHE A 1 229 ? 12.575 0.267 -8.292 1.00 95.06 229 PHE A N 1
ATOM 1775 C CA . PHE A 1 229 ? 13.848 0.815 -7.834 1.00 95.06 229 PHE A CA 1
ATOM 1776 C C . PHE A 1 229 ? 14.963 0.702 -8.882 1.00 95.06 229 PHE A C 1
ATOM 1778 O O . PHE A 1 229 ? 15.745 1.642 -9.062 1.00 95.06 229 PHE A O 1
ATOM 1785 N N . LYS A 1 230 ? 15.058 -0.432 -9.589 1.00 93.00 230 LYS A N 1
ATOM 1786 C CA . LYS A 1 230 ? 16.049 -0.615 -10.661 1.00 93.00 230 LYS A CA 1
ATOM 1787 C C . LYS A 1 230 ? 15.830 0.385 -11.791 1.00 93.00 230 LYS A C 1
ATOM 1789 O O . LYS A 1 230 ? 16.804 0.982 -12.244 1.00 93.00 230 LYS A O 1
ATOM 1794 N N . GLU A 1 231 ? 14.584 0.590 -12.204 1.00 89.56 231 GLU A N 1
ATOM 1795 C CA . GLU A 1 231 ? 14.226 1.554 -13.250 1.00 89.56 231 GLU A CA 1
ATOM 1796 C C . GLU A 1 231 ? 14.552 2.989 -12.828 1.00 89.56 231 GLU A C 1
ATOM 1798 O O . GLU A 1 231 ? 15.292 3.675 -13.534 1.00 89.56 231 GLU A O 1
ATOM 1803 N N . TRP A 1 232 ? 14.136 3.398 -11.626 1.00 91.38 232 TRP A N 1
ATOM 1804 C CA . TRP A 1 232 ? 14.476 4.707 -11.059 1.00 91.38 232 TRP A CA 1
ATOM 1805 C C . TRP A 1 232 ? 15.993 4.945 -11.014 1.00 91.38 232 TRP A C 1
ATOM 1807 O O . TRP A 1 232 ? 16.496 6.018 -11.362 1.00 91.38 232 TRP A O 1
ATOM 1817 N N . LYS A 1 233 ? 16.762 3.921 -10.623 1.00 89.75 233 LYS A N 1
ATOM 1818 C CA . LYS A 1 233 ? 18.226 3.997 -10.576 1.00 89.75 233 LYS A CA 1
ATOM 1819 C C . LYS A 1 233 ? 18.844 4.126 -11.972 1.00 89.75 233 LYS A C 1
ATOM 1821 O O . LYS A 1 233 ? 19.841 4.836 -12.120 1.00 89.75 233 LYS A O 1
ATOM 1826 N N . MET A 1 234 ? 18.295 3.445 -12.979 1.00 87.00 234 MET A N 1
ATOM 1827 C CA . MET A 1 234 ? 18.748 3.565 -14.370 1.00 87.00 234 MET A CA 1
ATOM 1828 C C . MET A 1 234 ? 18.460 4.959 -14.930 1.00 87.00 234 MET A C 1
ATOM 1830 O O . MET A 1 234 ? 19.356 5.564 -15.517 1.00 87.00 234 MET A O 1
ATOM 1834 N N . GLU A 1 235 ? 17.271 5.505 -14.679 1.00 82.12 235 GLU A N 1
ATOM 1835 C CA . GLU A 1 235 ? 16.890 6.855 -15.104 1.00 82.12 235 GLU A CA 1
ATOM 1836 C C . GLU A 1 235 ? 17.825 7.919 -14.506 1.00 82.12 235 GLU A C 1
ATOM 1838 O O . GLU A 1 235 ? 18.362 8.767 -15.224 1.00 82.12 235 GLU A O 1
ATOM 1843 N N . LYS A 1 236 ? 18.135 7.819 -13.206 1.00 78.94 236 LYS A N 1
ATOM 1844 C CA . LYS A 1 236 ? 19.080 8.733 -12.540 1.00 78.94 236 LYS A CA 1
ATOM 1845 C C . LYS A 1 236 ? 20.516 8.619 -13.052 1.00 78.94 236 LYS A C 1
ATOM 1847 O O . LYS A 1 236 ? 21.242 9.609 -13.005 1.00 78.94 236 LYS A O 1
ATOM 1852 N N . LYS A 1 237 ? 20.935 7.450 -13.544 1.00 72.06 237 LYS A N 1
ATOM 1853 C CA . LYS A 1 237 ? 22.253 7.276 -14.178 1.00 72.06 237 LYS A CA 1
ATOM 1854 C C . LYS A 1 237 ? 22.286 7.790 -15.620 1.00 72.06 237 LYS A C 1
ATOM 1856 O O . LYS A 1 237 ? 23.304 8.336 -16.027 1.00 72.06 237 LYS A O 1
ATOM 1861 N N . GLY A 1 238 ? 21.197 7.636 -16.374 1.00 59.06 238 GLY A N 1
ATOM 1862 C CA . GLY A 1 238 ? 21.091 8.093 -17.764 1.00 59.06 238 GLY A CA 1
ATOM 1863 C C . GLY A 1 238 ? 20.889 9.605 -17.916 1.00 59.06 238 GLY A C 1
ATOM 1864 O O . GLY A 1 238 ? 21.299 10.174 -18.922 1.00 59.06 238 GLY A O 1
ATOM 1865 N N . GLY A 1 239 ? 20.306 10.272 -16.915 1.00 52.38 239 GLY A N 1
ATOM 1866 C CA . GLY A 1 239 ? 20.041 11.717 -16.934 1.00 52.38 239 GLY A CA 1
ATOM 1867 C C . GLY A 1 239 ? 21.224 12.624 -16.568 1.00 52.38 239 GLY A C 1
ATOM 1868 O O . GLY A 1 239 ? 21.099 13.836 -16.677 1.00 52.38 239 GLY A O 1
ATOM 1869 N N . GLY A 1 240 ? 22.363 12.069 -16.134 1.00 46.16 240 GLY A N 1
ATOM 1870 C CA . GLY A 1 240 ? 23.568 12.836 -15.774 1.00 46.16 240 GLY A CA 1
ATOM 1871 C C . GLY A 1 240 ? 24.516 13.138 -16.943 1.00 46.16 240 GLY A C 1
ATOM 1872 O O . GLY A 1 240 ? 25.607 13.652 -16.719 1.00 46.16 240 GLY A O 1
ATOM 1873 N N . GLY A 1 241 ? 24.131 12.772 -18.167 1.00 39.56 241 GLY A N 1
ATOM 1874 C CA . GLY A 1 241 ? 24.914 12.954 -19.388 1.00 39.56 241 GLY A CA 1
ATOM 1875 C C . GLY A 1 241 ? 24.153 13.742 -20.449 1.00 39.56 241 GLY A C 1
ATOM 1876 O O . GLY A 1 241 ? 23.961 13.236 -21.551 1.00 39.56 241 GLY A O 1
ATOM 1877 N N . LYS A 1 242 ? 23.683 14.941 -20.106 1.00 34.56 242 LYS A N 1
ATOM 1878 C CA . LYS A 1 242 ? 23.326 16.010 -21.046 1.00 34.56 242 LYS A CA 1
ATOM 1879 C C . LYS A 1 242 ? 23.635 17.356 -20.415 1.00 34.56 242 LYS A C 1
ATOM 1881 O O . LYS A 1 242 ? 23.363 17.493 -19.203 1.00 34.56 242 LYS A O 1
#

pLDDT: mean 78.42, std 15.37, range [34.56, 97.25]

Secondary structure (DSSP, 8-state):
-EEEETTTTEEEE----HHHHS-TTS--GGGPPSS------PPP-SSSPPPPPHHHHH--HHHHHHHHHS--TT--SGGG--STTT-----SSPPPPHHHHHHHHHHH--SS-HHHHHHHHHHTTTSHHHHHHHHHHHHTT-SS-SSPPPPPPGGG--THHHHTS-TT-TTGGG--HHHHHHHHHHHHHHHHHHHH-TTTHHHHHHHHHHHHHHTS-HHHHHHHHHHHHHHHHHHHHHTT--

=== Feature glossary ===
Legend for the data blocks above and below:

— What the protein is —

The amino-acid sequence is the protein's primary structure: the linear order of residues from the N-terminus to the C-terminus, written in one-letter code. Everything else here — the 3D coordinates, the secondary structure, the domain annotations — is ultimately a consequence of this string.

Database cross-references. InterPro integrates a dozen domain/family signature databases into unified entries with residue-range hits. GO terms attach function/process/location labels with evidence codes. CATH codes position the fold in a four-level structural taxonomy. Organism is the NCBI-taxonomy species name.

— Where its atoms are —

The mmCIF block holds the 3D Cartesian coordinates of each backbone atom (N, Cα, C, O) in ångströms. mmCIF is the PDB's canonical archive format — a tagged-loop text representation of the atomic model.

The six renders are orthographic views along the three Cartesian axes in both directions. Representation (cartoon, sticks, or surface) and color scheme (sequence-rainbow or by-chain) vary across proteins so the training set covers all the common visualization conventions.

— Local backbone conformation —

Secondary structure is the local, repeating backbone conformation. DSSP classifies it into eight states by reading the hydrogen-bond network: three helix types (H, G, I), two β types (E, B), two non-regular types (T, S), and unstructured coil (-).

SS3 is a coarse helix/strand/coil call (letters a/b/c) made by the P-SEA algorithm from inter-Cα distances and dihedrals. It is less detailed than DSSP but needs only Cα positions.

Backbone dihedral angles. Every residue except chain termini has a φ (preceding-C → N → Cα → C) and a ψ (N → Cα → C → next-N). They are reported in degrees following the IUPAC sign convention. Secondary structure is essentially a statement about which (φ, ψ) basin each residue occupies.

— Global shape and packing —

The geometric summary reports three shape descriptors. Rg (radius of gyration) measures how spread out the Cα atoms are about their centre of mass; compact globular proteins have small Rg, elongated or unfolded ones large. Cα contacts (<8 Å, |i−j|>4) count long-range residue pairs in spatial proximity — high for tightly packed folds, near zero for rods or random coil. The bounding-box extents give the protein's footprint along x, y, z in Å.

Solvent accessibility: the surface area of each residue that a 1.4 Å water probe can touch, in Å². When only backbone atoms are present the absolute values are lower than full-atom SASA (side chains contribute most of the area) and are flagged as backbone-only.

Plot images: a contact map (which residues are close in 3D, as an N×N binary image), a Ramachandran scatter (backbone torsion angles, revealing secondary-structure composition at a glance), and — for AlphaFold structures — a PAE heatmap (pairwise prediction confidence).

— Structural neighborhood —

Foldseek's 3Di representation compresses backbone geometry into a per-residue letter drawn from a learned twenty-state alphabet. It captures the tertiary interaction pattern around each residue — which residues are packed against it in space, regardless of where they are in sequence.

Structural nearest neighbors (via Foldseek easy-search vs the PDB). Reported per hit: target PDB id, E-value, and alignment TM-score. A TM-score above ~0.5 is the conventional threshold for 'same fold'.

— Confidence and disorder —

pLDDT (predicted Local Distance Difference Test) is AlphaFold's per-residue confidence score, ranging from 0 to 100. Values above 90 indicate high confidence (typically well-packed cores); 70–90 is confident; 50–70 low confidence; below 50 usually means the region is disordered or the prediction is unreliable there. AlphaFold stores pLDDT in the mmCIF B-factor column.

For experimental (PDB) structures, the B-factor (temperature factor) quantifies the positional spread of each atom in the crystal — a combination of thermal vibration and static disorder — in units of Å². High B-factors mark flexible loops or poorly resolved regions; low B-factors mark the rigid, well-ordered core.

Predicted Aligned Error (PAE) is an AlphaFold confidence matrix: entry (i, j) is the expected error in the position of residue j, in ångströms, when the prediction is superimposed on the true structure at residue i. Low PAE within a block of residues means that block is internally rigid and well-predicted; high PAE between two blocks means their relative placement is uncertain even if each block individually is confident.